Protein AF-A0A3M1MVH3-F1 (afdb_monomer_lite)

Secondary structure (DSSP, 8-state):
---PPEEEEEE--GGGHHHHHHH-GGGGGS-EEE-SSSEEEEEEEE--HHHHHT----EEESSSEEEEEE--TTT---PPTT-B-TTS-B-B--SSPPPPEEEEHHHHHHHHHHHS--S-THHHHHHHHH--THHHHHHHHHHHHHHHHHHHHHHHHHHHTPPTTTHHHHHHHHHHHHHHHHHTTSS-HHHHHHHHHHHHHHHT--HHHHHHHHHHHHHH--HHHHHHHHHHHHHHHHHHTTSS---

Foldseek 3Di:
DPPFFKKKKFFQAPVCLLVVCLLCVCQVQFWWKQDPRGIITIATEADDPVLQQPDDWDFDPPVDGGITMARHPDDDDDDDAQDADPVGDGTHIPPDGHHHHYDYSVSSVLVVCVRVPPPDDPSVVVSNVSSDPSSVVVNLLVVLLVVLVVLLVVLLVCLLPDAPPCNLVSLLVSLLQNLLCVQLVSDPPVVSLVSSQVSSVSNPDDPVSNVVSNVVSNVPHHVVNSVVVSVVVVVVVVVVVPPPDDD

Structure (mmCIF, N/CA/C/O backbone):
data_AF-A0A3M1MVH3-F1
#
_entry.id   AF-A0A3M1MVH3-F1
#
loop_
_atom_site.group_PDB
_atom_site.id
_atom_site.type_symbol
_atom_site.label_atom_id
_atom_site.label_alt_id
_atom_site.label_comp_id
_atom_site.label_asym_id
_atom_site.label_entity_id
_atom_site.label_seq_id
_atom_site.pdbx_PDB_ins_code
_atom_site.Cartn_x
_atom_site.Cartn_y
_atom_site.Cartn_z
_atom_site.occupancy
_atom_site.B_iso_or_equiv
_atom_site.auth_seq_id
_atom_site.auth_comp_id
_atom_site.auth_asym_id
_atom_site.auth_atom_id
_atom_site.pdbx_PDB_model_num
ATOM 1 N N . MET A 1 1 ? 21.704 -25.006 -16.003 1.00 38.91 1 MET A N 1
ATOM 2 C CA . MET A 1 1 ? 20.972 -23.816 -16.486 1.00 38.91 1 MET A CA 1
ATOM 3 C C . MET A 1 1 ? 21.745 -22.592 -16.030 1.00 38.91 1 MET A C 1
ATOM 5 O O . MET A 1 1 ? 22.120 -22.585 -14.861 1.00 38.91 1 MET A O 1
ATOM 9 N N . PRO A 1 2 ? 22.055 -21.622 -16.905 1.00 47.41 2 PRO A N 1
ATOM 10 C CA . PRO A 1 2 ? 22.675 -20.377 -16.461 1.00 47.41 2 PRO A CA 1
ATOM 11 C C . PRO A 1 2 ? 21.739 -19.677 -15.464 1.00 47.41 2 PRO A C 1
ATOM 13 O O . PRO A 1 2 ? 20.524 -19.648 -15.667 1.00 47.41 2 PRO A O 1
ATOM 16 N N . LEU A 1 3 ? 22.294 -19.181 -14.355 1.00 54.72 3 LEU A N 1
ATOM 17 C CA . LEU A 1 3 ? 21.558 -18.385 -13.373 1.00 54.72 3 LEU A CA 1
ATOM 18 C C . LEU A 1 3 ? 21.071 -17.111 -14.067 1.00 54.72 3 LEU A C 1
ATOM 20 O O . LEU A 1 3 ? 21.880 -16.255 -14.412 1.00 54.72 3 LEU A O 1
ATOM 24 N N . MET A 1 4 ? 19.762 -16.997 -14.295 1.00 61.66 4 MET A N 1
ATOM 25 C CA . MET A 1 4 ? 19.181 -15.755 -14.798 1.00 61.66 4 MET A CA 1
ATOM 26 C C . MET A 1 4 ? 19.245 -14.693 -13.691 1.00 61.66 4 MET A C 1
ATOM 28 O O . MET A 1 4 ? 18.747 -14.947 -12.588 1.00 61.66 4 MET A O 1
ATOM 32 N N . PRO A 1 5 ? 19.867 -13.531 -13.944 1.00 78.75 5 PRO A N 1
ATOM 33 C CA . PRO A 1 5 ? 20.057 -12.525 -12.916 1.00 78.75 5 PRO A CA 1
ATOM 34 C C . PRO A 1 5 ? 18.750 -11.822 -12.530 1.00 78.75 5 PRO A C 1
ATOM 36 O O . PRO A 1 5 ? 17.888 -11.542 -13.367 1.00 78.75 5 PRO A O 1
ATOM 39 N N . TYR A 1 6 ? 18.625 -11.510 -11.240 1.00 82.56 6 TYR A N 1
ATOM 40 C CA . TYR A 1 6 ? 17.526 -10.717 -10.696 1.00 82.56 6 TYR A CA 1
ATOM 41 C C . TYR A 1 6 ? 17.944 -9.257 -10.561 1.00 82.56 6 TYR A C 1
ATOM 43 O O . TYR A 1 6 ? 19.001 -8.956 -10.011 1.00 82.56 6 TYR A O 1
ATOM 51 N N . LEU A 1 7 ? 17.076 -8.359 -11.009 1.00 86.81 7 LEU A N 1
ATOM 52 C CA . LEU A 1 7 ? 17.195 -6.920 -10.820 1.00 86.81 7 LEU A CA 1
ATOM 53 C C . LEU A 1 7 ? 16.128 -6.481 -9.819 1.00 86.81 7 LEU A C 1
ATOM 55 O O . LEU A 1 7 ? 14.965 -6.849 -9.959 1.00 86.81 7 LEU A O 1
ATOM 59 N N . VAL A 1 8 ? 16.499 -5.678 -8.829 1.00 87.00 8 VAL A N 1
ATOM 60 C CA . VAL A 1 8 ? 15.544 -5.056 -7.913 1.00 87.00 8 VAL A CA 1
ATOM 61 C C . VAL A 1 8 ? 15.541 -3.550 -8.114 1.00 87.00 8 VAL A C 1
ATOM 63 O O . VAL A 1 8 ? 16.582 -2.902 -8.034 1.00 87.00 8 VAL A O 1
ATOM 66 N N . VAL A 1 9 ? 14.357 -2.995 -8.357 1.00 86.44 9 VAL A N 1
ATOM 67 C CA . VAL A 1 9 ? 14.116 -1.552 -8.336 1.00 86.44 9 VAL A CA 1
ATOM 68 C C . VAL A 1 9 ? 13.601 -1.198 -6.946 1.00 86.44 9 VAL A C 1
ATOM 70 O O . VAL A 1 9 ? 12.484 -1.549 -6.570 1.00 86.44 9 VAL A O 1
ATOM 73 N N . ASP A 1 10 ? 14.454 -0.556 -6.164 1.00 84.31 10 ASP A N 1
ATOM 74 C CA . ASP A 1 10 ? 14.227 -0.155 -4.780 1.00 84.31 10 ASP A CA 1
ATOM 75 C C . ASP A 1 10 ? 13.704 1.283 -4.749 1.00 84.31 10 ASP A C 1
ATOM 77 O O . ASP A 1 10 ? 14.453 2.232 -4.972 1.00 84.31 10 ASP A O 1
ATOM 81 N N . VAL A 1 11 ? 12.397 1.454 -4.566 1.00 80.00 11 VAL A N 1
ATOM 82 C CA . VAL A 1 11 ? 11.739 2.760 -4.609 1.00 80.00 11 VAL A CA 1
ATOM 83 C C . VAL A 1 11 ? 11.524 3.273 -3.194 1.00 80.00 11 VAL A C 1
ATOM 85 O O . VAL A 1 11 ? 10.565 2.885 -2.530 1.00 80.00 11 VAL A O 1
ATOM 88 N N . ASP A 1 12 ? 12.384 4.193 -2.763 1.00 71.00 12 ASP A N 1
ATOM 89 C CA . ASP A 1 12 ? 12.333 4.823 -1.438 1.00 71.00 12 ASP A CA 1
ATOM 90 C C . ASP A 1 12 ? 11.271 5.927 -1.323 1.00 71.00 12 ASP A C 1
ATOM 92 O O . ASP A 1 12 ? 10.867 6.295 -0.219 1.00 71.00 12 ASP A O 1
ATOM 96 N N . ASN A 1 13 ? 10.823 6.488 -2.453 1.00 64.25 13 ASN A N 1
ATOM 97 C CA . ASN A 1 13 ? 9.894 7.614 -2.480 1.00 64.25 13 ASN A CA 1
ATOM 98 C C . ASN A 1 13 ? 8.815 7.438 -3.553 1.00 64.25 13 ASN A C 1
ATOM 100 O O . ASN A 1 13 ? 9.100 7.362 -4.745 1.00 64.25 13 ASN A O 1
ATOM 104 N N . TRP A 1 14 ? 7.543 7.486 -3.152 1.00 60.47 14 TRP A N 1
ATOM 105 C CA . TRP A 1 14 ? 6.406 7.342 -4.069 1.00 60.47 14 TRP A CA 1
ATOM 106 C C . TRP A 1 14 ? 6.363 8.396 -5.185 1.00 60.47 14 TRP A C 1
ATOM 108 O O . TRP A 1 14 ? 5.781 8.148 -6.240 1.00 60.47 14 TRP A O 1
ATOM 118 N N . ARG A 1 15 ? 6.990 9.565 -4.992 1.00 57.28 15 ARG A N 1
ATOM 119 C CA . ARG A 1 15 ? 7.107 10.603 -6.032 1.00 57.28 15 ARG A CA 1
ATOM 120 C C . ARG A 1 15 ? 7.964 10.161 -7.217 1.00 57.28 15 ARG A C 1
ATOM 122 O O . ARG A 1 15 ? 7.825 10.723 -8.297 1.00 57.28 15 ARG A O 1
ATOM 129 N N . ALA A 1 16 ? 8.816 9.159 -7.023 1.00 63.03 16 ALA A N 1
ATOM 130 C CA . ALA A 1 16 ? 9.655 8.579 -8.059 1.00 63.03 16 ALA A CA 1
ATOM 131 C C . ALA A 1 16 ? 8.905 7.606 -8.975 1.00 63.03 16 ALA A C 1
ATOM 133 O O . ALA A 1 16 ? 9.368 7.305 -10.072 1.00 63.03 16 ALA A O 1
ATOM 134 N N . LEU A 1 17 ? 7.750 7.103 -8.533 1.00 63.75 17 LEU A N 1
ATOM 135 C CA . LEU A 1 17 ? 7.050 6.011 -9.205 1.00 63.75 17 LEU A CA 1
ATOM 136 C C . LEU A 1 17 ? 6.600 6.341 -10.629 1.00 63.75 17 LEU A C 1
ATOM 138 O O . LEU A 1 17 ? 6.800 5.480 -11.482 1.00 63.75 17 LEU A O 1
ATOM 142 N N . PRO A 1 18 ? 6.073 7.544 -10.944 1.00 63.75 18 PRO A N 1
ATOM 143 C CA . PRO A 1 18 ? 5.774 7.896 -12.328 1.00 63.75 18 PRO A CA 1
ATOM 144 C C . PRO A 1 18 ? 6.996 7.716 -13.232 1.00 63.75 18 PRO A C 1
ATOM 146 O O . PRO A 1 18 ? 6.888 7.068 -14.265 1.00 63.75 18 PRO A O 1
ATOM 149 N N . ARG A 1 19 ? 8.171 8.176 -12.780 1.00 65.31 19 ARG A N 1
ATOM 150 C CA . ARG A 1 19 ? 9.435 8.043 -13.509 1.00 65.31 19 ARG A CA 1
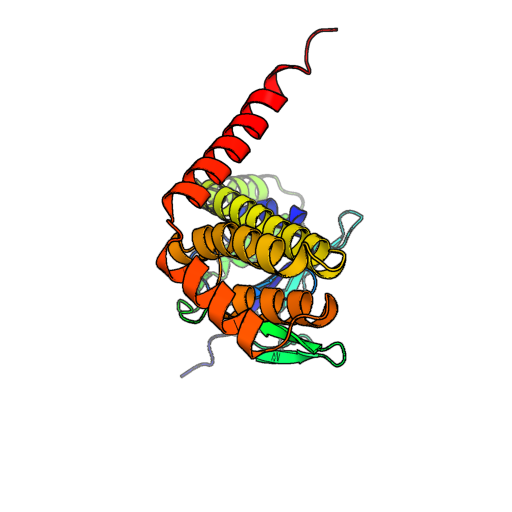ATOM 151 C C . ARG A 1 19 ? 9.874 6.590 -13.653 1.00 65.31 19 ARG A C 1
ATOM 153 O O . ARG A 1 19 ? 10.252 6.180 -14.739 1.00 65.31 19 ARG A O 1
ATOM 160 N N . VAL A 1 20 ? 9.796 5.795 -12.588 1.00 70.19 20 VAL A N 1
ATOM 161 C CA . VAL A 1 20 ? 10.114 4.358 -12.649 1.00 70.19 20 VAL A CA 1
ATOM 162 C C . VAL A 1 20 ? 9.216 3.644 -13.663 1.00 70.19 20 VAL A C 1
ATOM 164 O O . VAL A 1 20 ? 9.698 2.832 -14.445 1.00 70.19 20 VAL A O 1
ATOM 167 N N . CYS A 1 21 ? 7.927 3.984 -13.705 1.00 70.06 21 CYS A N 1
ATOM 168 C CA . CYS A 1 21 ? 6.965 3.365 -14.616 1.00 70.06 21 CYS A CA 1
ATOM 169 C C . CYS A 1 21 ? 7.175 3.749 -16.085 1.00 70.06 21 CYS A C 1
ATOM 171 O O . CYS A 1 21 ? 6.766 2.986 -16.957 1.00 70.06 21 CYS A O 1
ATOM 173 N N . GLU A 1 22 ? 7.803 4.896 -16.368 1.00 68.44 22 GLU A N 1
ATOM 174 C CA . GLU A 1 22 ? 8.209 5.259 -17.734 1.00 68.44 22 GLU A CA 1
ATOM 175 C C . GLU A 1 22 ? 9.207 4.236 -18.299 1.00 68.44 22 GLU A C 1
ATOM 177 O O . GLU A 1 22 ? 9.094 3.841 -19.457 1.00 68.44 22 GLU A O 1
ATOM 182 N N . PHE A 1 23 ? 10.147 3.773 -17.469 1.00 70.88 23 PHE A N 1
ATOM 183 C CA . PHE A 1 23 ? 11.233 2.880 -17.885 1.00 70.88 23 PHE A CA 1
ATOM 184 C C . PHE A 1 23 ? 10.965 1.402 -17.641 1.00 70.88 23 PHE A C 1
ATOM 186 O O . PHE A 1 23 ? 11.522 0.564 -18.345 1.00 70.88 23 PHE A O 1
ATOM 193 N N . PHE A 1 24 ? 10.131 1.075 -16.658 1.00 77.62 24 PHE A N 1
ATOM 194 C CA . PHE A 1 24 ? 9.775 -0.290 -16.279 1.00 77.62 24 PHE A CA 1
ATOM 195 C C . PHE A 1 24 ? 8.254 -0.468 -16.348 1.00 77.62 24 PHE A C 1
ATOM 197 O O . PHE A 1 24 ? 7.598 -0.618 -15.315 1.00 77.62 24 PHE A O 1
ATOM 204 N N . PRO A 1 25 ? 7.649 -0.441 -17.550 1.00 73.00 25 PRO A N 1
ATOM 205 C CA . PRO A 1 25 ? 6.197 -0.535 -17.701 1.00 73.00 25 PRO A CA 1
ATOM 206 C C . PRO A 1 25 ? 5.627 -1.868 -17.193 1.00 73.00 25 PRO A C 1
ATOM 208 O O . PRO A 1 25 ? 4.457 -1.927 -16.821 1.00 73.00 25 PRO A O 1
ATOM 211 N N . GLN A 1 26 ? 6.455 -2.918 -17.115 1.00 78.88 26 GLN A N 1
ATOM 212 C CA . GLN A 1 26 ? 6.087 -4.241 -16.596 1.00 78.88 26 GLN A CA 1
ATOM 213 C C . GLN A 1 26 ? 5.938 -4.277 -15.066 1.00 78.88 26 GLN A C 1
ATOM 215 O O . GLN A 1 26 ? 5.677 -5.328 -14.486 1.00 78.88 26 GLN A O 1
ATOM 220 N N . PHE A 1 27 ? 6.097 -3.139 -14.393 1.00 75.88 27 PHE A N 1
ATOM 221 C CA . PHE A 1 27 ? 5.953 -2.998 -12.950 1.00 75.88 27 PHE A CA 1
ATOM 222 C C . PHE A 1 27 ? 4.681 -3.664 -12.401 1.00 75.88 27 PHE A C 1
ATOM 224 O O . PHE A 1 27 ? 4.729 -4.321 -11.364 1.00 75.88 27 PHE A O 1
ATOM 231 N N . SER A 1 28 ? 3.530 -3.496 -13.069 1.00 68.75 28 SER A N 1
ATOM 232 C CA . SER A 1 28 ? 2.247 -4.029 -12.576 1.00 68.75 28 SER A CA 1
ATOM 233 C C . SER A 1 28 ? 2.145 -5.552 -12.661 1.00 68.75 28 SER A C 1
ATOM 235 O O . SER A 1 28 ? 1.190 -6.132 -12.156 1.00 68.75 28 SER A O 1
ATOM 237 N N . GLU A 1 29 ? 3.105 -6.184 -13.327 1.00 77.25 29 GLU A N 1
ATOM 238 C CA . GLU A 1 29 ? 3.136 -7.613 -13.631 1.00 77.25 29 GLU A CA 1
ATOM 239 C C . GLU A 1 29 ? 4.280 -8.317 -12.894 1.00 77.25 29 GLU A C 1
ATOM 241 O O . GLU A 1 29 ? 4.523 -9.499 -13.114 1.00 77.25 29 GLU A O 1
ATOM 246 N N . THR A 1 30 ? 4.980 -7.599 -12.011 1.00 82.44 30 THR A N 1
ATOM 247 C CA . THR A 1 30 ? 6.171 -8.085 -11.321 1.00 82.44 30 THR A CA 1
ATOM 248 C C . THR A 1 30 ? 5.942 -8.172 -9.809 1.00 82.44 30 THR A C 1
ATOM 250 O O . THR A 1 30 ? 5.170 -7.389 -9.247 1.00 82.44 30 THR A O 1
ATOM 253 N N . PRO A 1 31 ? 6.597 -9.112 -9.108 1.00 83.62 31 PRO A N 1
ATOM 254 C CA . PRO A 1 31 ? 6.489 -9.216 -7.676 1.00 83.62 31 PRO A CA 1
ATOM 255 C C . PRO A 1 31 ? 7.072 -7.993 -6.988 1.00 83.62 31 PRO A C 1
ATOM 257 O O . PRO A 1 31 ? 8.111 -7.461 -7.388 1.00 83.62 31 PRO A O 1
ATOM 260 N N . TYR A 1 32 ? 6.425 -7.596 -5.898 1.00 84.25 32 TYR A N 1
ATOM 261 C CA . TYR A 1 32 ? 6.862 -6.466 -5.104 1.00 84.25 32 TYR A CA 1
ATOM 262 C C . TYR A 1 32 ? 6.766 -6.725 -3.608 1.00 84.25 32 TYR A C 1
ATOM 264 O O . TYR A 1 32 ? 6.023 -7.589 -3.141 1.00 84.25 32 TYR A O 1
ATOM 272 N N . VAL A 1 33 ? 7.536 -5.953 -2.850 1.00 79.38 33 VAL A N 1
ATOM 273 C CA . VAL A 1 33 ? 7.586 -6.017 -1.390 1.00 79.38 33 VAL A CA 1
ATOM 274 C C . VAL A 1 33 ? 7.430 -4.618 -0.828 1.00 79.38 33 VAL A C 1
ATOM 276 O O . VAL A 1 33 ? 8.155 -3.710 -1.227 1.00 79.38 33 VAL A O 1
ATOM 279 N N . HIS A 1 34 ? 6.515 -4.454 0.123 1.00 73.75 34 HIS A N 1
ATOM 280 C CA . HIS A 1 34 ? 6.415 -3.228 0.904 1.00 73.75 34 HIS A CA 1
ATOM 281 C C . HIS A 1 34 ? 7.596 -3.117 1.868 1.00 73.75 34 HIS A C 1
ATOM 283 O O . HIS A 1 34 ? 7.913 -4.059 2.600 1.00 73.75 34 HIS A O 1
ATOM 289 N N . THR A 1 35 ? 8.230 -1.949 1.876 1.00 75.06 35 THR A N 1
ATOM 290 C CA . THR A 1 35 ? 9.308 -1.581 2.795 1.00 75.06 35 THR A CA 1
ATOM 291 C C . THR A 1 35 ? 8.809 -0.508 3.757 1.00 75.06 35 THR A C 1
ATOM 293 O O . THR A 1 35 ? 7.714 0.027 3.603 1.00 75.06 35 THR A O 1
ATOM 296 N N . SER A 1 36 ? 9.620 -0.145 4.750 1.00 64.75 36 SER A N 1
ATOM 297 C CA . SER A 1 36 ? 9.252 0.903 5.710 1.00 64.75 36 SER A CA 1
ATOM 298 C C . SER A 1 36 ? 9.092 2.295 5.085 1.00 64.75 36 SER A C 1
ATOM 300 O O . SER A 1 36 ? 8.544 3.182 5.730 1.00 64.75 36 SER A O 1
ATOM 302 N N . LYS A 1 37 ? 9.645 2.526 3.885 1.00 65.81 37 LYS A N 1
ATOM 303 C CA . LYS A 1 37 ? 9.660 3.844 3.219 1.00 65.81 37 LYS A CA 1
ATOM 304 C C . LYS A 1 37 ? 9.055 3.827 1.812 1.00 65.81 37 LYS A C 1
ATOM 306 O O . LYS A 1 37 ? 8.637 4.871 1.324 1.00 65.81 37 LYS A O 1
ATOM 311 N N . GLY A 1 38 ? 8.938 2.653 1.197 1.00 76.31 38 GLY A N 1
ATOM 312 C CA . GLY A 1 38 ? 8.399 2.499 -0.144 1.00 76.31 38 GLY A CA 1
ATOM 313 C C . GLY A 1 38 ? 8.280 1.034 -0.545 1.00 76.31 38 GLY A C 1
ATOM 314 O O . GLY A 1 38 ? 7.628 0.259 0.157 1.00 76.31 38 GLY A O 1
ATOM 315 N N . MET A 1 39 ? 8.827 0.654 -1.699 1.00 82.19 39 MET A N 1
ATOM 316 C CA . MET A 1 39 ? 8.578 -0.664 -2.292 1.00 82.19 39 MET A CA 1
ATOM 317 C C . MET A 1 39 ? 9.787 -1.188 -3.078 1.00 82.19 39 MET A C 1
ATOM 319 O O . MET A 1 39 ? 10.423 -0.438 -3.811 1.00 82.19 39 MET A O 1
ATOM 323 N N . HIS A 1 40 ? 10.065 -2.488 -2.975 1.00 85.94 40 HIS A N 1
ATOM 324 C CA . HIS A 1 40 ? 11.012 -3.190 -3.847 1.00 85.94 40 HIS A CA 1
ATOM 325 C C . HIS A 1 40 ? 10.254 -3.903 -4.968 1.00 85.94 40 HIS A C 1
ATOM 327 O O . HIS A 1 40 ? 9.334 -4.660 -4.666 1.00 85.94 40 HIS A O 1
ATOM 333 N N . PHE A 1 41 ? 10.677 -3.738 -6.220 1.00 86.62 41 PHE A N 1
ATOM 334 C CA . PHE A 1 41 ? 10.147 -4.461 -7.384 1.00 86.62 41 PHE A CA 1
ATOM 335 C C . PHE A 1 41 ? 11.197 -5.398 -7.936 1.00 86.62 41 PHE A C 1
ATOM 337 O O . PHE A 1 41 ? 12.312 -4.971 -8.218 1.00 86.62 41 PHE A O 1
ATOM 344 N N . TYR A 1 42 ? 10.842 -6.664 -8.096 1.00 87.25 42 TYR A N 1
ATOM 345 C CA . TYR A 1 42 ? 11.771 -7.706 -8.508 1.00 87.25 42 TYR A CA 1
ATOM 346 C C . TYR A 1 42 ? 11.525 -8.042 -9.966 1.00 87.25 42 TYR A C 1
ATOM 348 O O . TYR A 1 42 ? 10.427 -8.451 -10.318 1.00 87.25 42 TYR A O 1
ATOM 356 N N . PHE A 1 43 ? 12.547 -7.922 -10.796 1.00 89.00 43 PHE A N 1
ATOM 357 C CA . PHE A 1 43 ? 12.517 -8.240 -12.214 1.00 89.00 43 PHE A CA 1
ATOM 358 C C . PHE A 1 43 ? 13.540 -9.322 -12.529 1.00 89.00 43 PHE A C 1
ATOM 360 O O . PHE A 1 43 ? 14.535 -9.505 -11.822 1.00 89.00 43 PHE A O 1
ATOM 367 N N . ARG A 1 44 ? 13.307 -10.024 -13.631 1.00 89.56 44 ARG A N 1
ATOM 368 C CA . ARG A 1 44 ? 14.317 -10.854 -14.274 1.00 89.56 44 ARG A CA 1
ATOM 369 C C . ARG A 1 44 ? 15.002 -10.026 -15.344 1.00 89.56 44 ARG A C 1
ATOM 371 O O . ARG A 1 44 ? 14.314 -9.437 -16.171 1.00 89.56 44 ARG A O 1
ATOM 378 N N . LEU A 1 45 ? 16.326 -10.002 -15.348 1.00 87.44 45 LEU A N 1
ATOM 379 C CA . LEU A 1 45 ? 17.071 -9.377 -16.428 1.00 87.44 45 LEU A CA 1
ATOM 380 C C . LEU A 1 45 ? 17.393 -10.427 -17.495 1.00 87.44 45 LEU A C 1
ATOM 382 O O . LEU A 1 45 ? 18.095 -11.401 -17.223 1.00 87.44 45 LEU A O 1
ATOM 386 N N . ASP A 1 46 ? 16.880 -10.213 -18.702 1.00 89.00 46 ASP A N 1
ATOM 387 C CA . ASP A 1 46 ? 17.247 -10.976 -19.892 1.00 89.00 46 ASP A CA 1
ATOM 388 C C . ASP A 1 46 ? 18.434 -10.296 -20.580 1.00 89.00 46 ASP A C 1
ATOM 390 O O . ASP A 1 46 ? 18.283 -9.386 -21.402 1.00 89.00 46 ASP A O 1
ATOM 394 N N . ALA A 1 47 ? 19.630 -10.679 -20.134 1.00 83.06 47 ALA A N 1
ATOM 395 C CA . ALA A 1 47 ? 20.901 -10.180 -20.631 1.00 83.06 47 ALA A CA 1
ATOM 396 C C . ALA A 1 47 ? 21.997 -11.239 -20.467 1.00 83.06 47 ALA A C 1
ATOM 398 O O . ALA A 1 47 ? 21.897 -12.133 -19.621 1.00 83.06 47 ALA A O 1
ATOM 399 N N . ASP A 1 48 ? 23.069 -11.116 -21.251 1.00 84.00 48 ASP A N 1
ATOM 400 C CA . ASP A 1 48 ? 24.244 -11.962 -21.074 1.00 84.00 48 ASP A CA 1
ATOM 401 C C . ASP A 1 48 ? 24.996 -11.644 -19.766 1.00 84.00 48 ASP A C 1
ATOM 403 O O . ASP A 1 48 ? 24.832 -10.593 -19.134 1.00 84.00 48 ASP A O 1
ATOM 407 N N . GLU A 1 49 ? 25.847 -12.579 -19.346 1.00 78.81 49 GLU A N 1
ATOM 408 C CA . GLU A 1 49 ? 26.614 -12.461 -18.106 1.00 78.81 49 GLU A CA 1
ATOM 409 C C . GLU A 1 49 ? 27.557 -11.242 -18.103 1.00 78.81 49 GLU A C 1
ATOM 411 O O . GLU A 1 49 ? 27.780 -10.626 -17.057 1.00 78.81 49 GLU A O 1
ATOM 416 N N . GLY A 1 50 ? 28.098 -10.865 -19.263 1.00 80.38 50 GLY A N 1
ATOM 417 C CA . GLY A 1 50 ? 28.982 -9.712 -19.413 1.00 80.38 50 GLY A CA 1
ATOM 418 C C . GLY A 1 50 ? 28.247 -8.379 -19.265 1.00 80.38 50 GLY A C 1
ATOM 419 O O . GLY A 1 50 ? 28.808 -7.425 -18.723 1.00 80.38 50 GLY A O 1
ATOM 420 N N . PHE A 1 51 ? 26.996 -8.296 -19.709 1.00 81.38 51 PHE A N 1
ATOM 421 C CA . PHE A 1 51 ? 26.118 -7.155 -19.477 1.00 81.38 51 PHE A CA 1
ATOM 422 C C . PHE A 1 51 ? 25.752 -7.045 -17.997 1.00 81.38 51 PHE A C 1
ATOM 424 O O . PHE A 1 51 ? 25.999 -6.011 -17.377 1.00 81.38 51 PHE A O 1
ATOM 431 N N . TRP A 1 52 ? 25.262 -8.138 -17.407 1.00 75.06 52 TRP A N 1
ATOM 432 C CA . TRP A 1 52 ? 24.910 -8.208 -15.988 1.00 75.06 52 TRP A CA 1
ATOM 433 C C . TRP A 1 52 ? 26.057 -7.764 -15.069 1.00 75.06 52 TRP A C 1
ATOM 435 O O . TRP A 1 52 ? 25.865 -6.936 -14.181 1.00 75.06 52 TRP A O 1
ATOM 445 N N . ARG A 1 53 ? 27.279 -8.258 -15.308 1.00 72.62 53 ARG A N 1
ATOM 446 C CA . ARG A 1 53 ? 28.467 -7.916 -14.504 1.00 72.62 53 ARG A CA 1
ATOM 447 C C . ARG A 1 53 ? 28.863 -6.439 -14.580 1.00 72.62 53 ARG A C 1
ATOM 449 O O . ARG A 1 53 ? 29.583 -5.972 -13.702 1.00 72.62 53 ARG A O 1
ATOM 456 N N . ARG A 1 54 ? 28.434 -5.721 -15.619 1.00 74.81 54 ARG A N 1
ATOM 457 C CA . ARG A 1 54 ? 28.746 -4.300 -15.836 1.00 74.81 54 ARG A CA 1
ATOM 458 C C . ARG A 1 54 ? 27.625 -3.366 -15.397 1.00 74.81 54 ARG A C 1
ATOM 460 O O . ARG A 1 54 ? 27.798 -2.153 -15.507 1.00 74.81 54 ARG A O 1
ATOM 467 N N . LEU A 1 55 ? 26.496 -3.893 -14.917 1.00 73.69 55 LEU A N 1
ATOM 468 C CA . LEU A 1 55 ? 25.404 -3.043 -14.469 1.00 73.69 55 LEU A CA 1
ATOM 469 C C . LEU A 1 55 ? 25.839 -2.187 -13.276 1.00 73.69 55 LEU A C 1
ATOM 471 O O . LEU A 1 55 ? 26.288 -2.730 -12.264 1.00 73.69 55 LEU A O 1
ATOM 475 N N . PRO A 1 56 ? 25.714 -0.852 -13.371 1.00 67.75 56 PRO A N 1
ATOM 476 C CA . PRO A 1 56 ? 26.023 0.012 -12.252 1.00 67.75 56 PRO A CA 1
ATOM 477 C C . PRO A 1 56 ? 24.904 -0.057 -11.213 1.00 67.75 56 PRO A C 1
ATOM 479 O O . PRO A 1 56 ? 23.726 -0.214 -11.542 1.00 67.75 56 PRO A O 1
ATOM 482 N N . ASN A 1 57 ? 25.261 0.174 -9.953 1.00 67.69 57 ASN A N 1
ATOM 483 C CA . ASN A 1 57 ? 24.265 0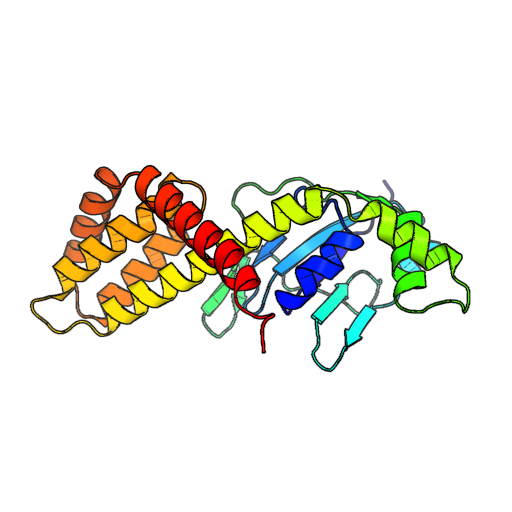.599 -8.980 1.00 67.69 57 ASN A CA 1
ATOM 484 C C . ASN A 1 57 ? 23.866 2.029 -9.303 1.00 67.69 57 ASN A C 1
ATOM 486 O O . ASN A 1 57 ? 24.677 2.951 -9.203 1.00 67.69 57 ASN A O 1
ATOM 490 N N . VAL A 1 58 ? 22.614 2.202 -9.697 1.00 70.44 58 VAL A N 1
ATOM 491 C CA . VAL A 1 58 ? 22.052 3.516 -9.987 1.00 70.44 58 VAL A CA 1
ATOM 492 C C . VAL A 1 58 ? 21.355 4.012 -8.735 1.00 70.44 58 VAL A C 1
ATOM 494 O O . VAL A 1 58 ? 20.483 3.324 -8.217 1.00 70.44 58 VAL A O 1
ATOM 497 N N . ILE A 1 59 ? 21.737 5.196 -8.258 1.00 65.69 59 ILE A N 1
ATOM 498 C CA . ILE A 1 59 ? 21.051 5.901 -7.171 1.00 65.69 59 ILE A CA 1
ATOM 499 C C . ILE A 1 59 ? 20.566 7.227 -7.748 1.00 65.69 59 ILE A C 1
ATOM 501 O O . ILE A 1 59 ? 21.369 8.108 -8.061 1.00 65.69 59 ILE A O 1
ATOM 505 N N . MET A 1 60 ? 19.255 7.388 -7.920 1.00 60.91 60 MET A N 1
ATOM 506 C CA . MET A 1 60 ? 18.708 8.647 -8.428 1.00 60.91 60 MET A CA 1
ATOM 507 C C . MET A 1 60 ? 18.627 9.687 -7.306 1.00 60.91 60 MET A C 1
ATOM 509 O O . MET A 1 60 ? 17.852 9.517 -6.363 1.00 60.91 60 MET A O 1
ATOM 513 N N . LYS A 1 61 ? 19.417 10.766 -7.421 1.00 55.94 61 LYS A N 1
ATOM 514 C CA . LYS A 1 61 ? 19.462 11.899 -6.481 1.00 55.94 61 LYS A CA 1
ATOM 515 C C . LYS A 1 61 ? 19.087 13.211 -7.175 1.00 55.94 61 LYS A C 1
ATOM 517 O O . LYS A 1 61 ? 19.959 14.014 -7.479 1.00 55.94 61 LYS A O 1
ATOM 522 N N . ASP A 1 62 ? 17.794 13.467 -7.346 1.00 48.25 62 ASP A N 1
ATOM 523 C CA . ASP A 1 62 ? 17.301 14.799 -7.738 1.00 48.25 62 ASP A CA 1
ATOM 524 C C . ASP A 1 62 ? 16.941 15.601 -6.478 1.00 48.25 62 ASP A C 1
ATOM 526 O O . ASP A 1 62 ? 15.773 15.826 -6.164 1.00 48.25 62 ASP A O 1
ATOM 530 N N . GLY A 1 63 ? 17.951 15.942 -5.666 1.00 44.38 63 GLY A N 1
ATOM 531 C CA . GLY A 1 63 ? 17.778 16.660 -4.389 1.00 44.38 63 GLY A CA 1
ATOM 532 C C . GLY A 1 63 ? 17.095 15.857 -3.265 1.00 44.38 63 GLY A C 1
ATOM 533 O O . GLY A 1 63 ? 17.187 16.230 -2.099 1.00 44.38 63 GLY A O 1
ATOM 534 N N . HIS A 1 64 ? 16.484 14.718 -3.590 1.00 44.12 64 HIS A N 1
ATOM 535 C CA . HIS A 1 64 ? 15.979 13.695 -2.679 1.00 44.12 64 HIS A CA 1
ATOM 536 C C . HIS A 1 64 ? 16.247 12.328 -3.331 1.00 44.12 64 HIS A C 1
ATOM 538 O O . HIS A 1 64 ? 16.071 12.191 -4.538 1.00 44.12 64 HIS A O 1
ATOM 544 N N . GLU A 1 65 ? 16.709 11.324 -2.583 1.00 50.62 65 GLU A N 1
ATOM 545 C CA . GLU A 1 65 ? 16.865 9.960 -3.116 1.00 50.62 65 GLU A CA 1
ATOM 546 C C . GLU A 1 65 ? 15.481 9.416 -3.521 1.00 50.62 65 GLU A C 1
ATOM 548 O O . GLU A 1 65 ? 14.566 9.354 -2.697 1.00 50.62 65 GLU A O 1
ATOM 553 N N . LEU A 1 66 ? 15.294 9.130 -4.815 1.00 60.34 66 LEU A N 1
ATOM 554 C CA . LEU A 1 66 ? 13.985 8.807 -5.401 1.00 60.34 66 LEU A CA 1
ATOM 555 C C . LEU A 1 66 ? 13.780 7.289 -5.572 1.00 60.34 66 LEU A C 1
ATOM 557 O O . LEU A 1 66 ? 12.742 6.768 -5.162 1.00 60.34 66 LEU A O 1
ATOM 561 N N . PHE A 1 67 ? 14.762 6.586 -6.144 1.00 67.38 67 PHE A N 1
ATOM 562 C CA . PHE A 1 67 ? 14.846 5.119 -6.197 1.00 67.38 67 PHE A CA 1
ATOM 563 C C . PHE A 1 67 ? 16.272 4.657 -6.547 1.00 67.38 67 PHE A C 1
ATOM 565 O O . PHE A 1 67 ? 17.086 5.447 -7.041 1.00 67.38 67 PHE A O 1
ATOM 572 N N . SER A 1 68 ? 16.554 3.373 -6.321 1.00 71.25 68 SER A N 1
ATOM 573 C CA . SER A 1 68 ? 17.825 2.715 -6.613 1.00 71.25 68 SER A CA 1
ATOM 574 C C . SER A 1 68 ? 17.644 1.449 -7.454 1.00 71.25 68 SER A C 1
ATOM 576 O O . SER A 1 68 ? 16.677 0.711 -7.284 1.00 71.25 68 SER A O 1
ATOM 578 N N . LEU A 1 69 ? 18.603 1.152 -8.329 1.00 77.00 69 LEU A N 1
ATOM 579 C CA . LEU A 1 69 ? 18.724 -0.164 -8.961 1.00 77.00 69 LEU A CA 1
ATOM 580 C C . LEU A 1 69 ? 19.708 -1.030 -8.184 1.00 77.00 69 LEU A C 1
ATOM 582 O O . LEU A 1 69 ? 20.821 -0.600 -7.879 1.00 77.00 69 LEU A O 1
ATOM 586 N N . ARG A 1 70 ? 19.290 -2.257 -7.877 1.00 75.62 70 ARG A N 1
ATOM 587 C CA . ARG A 1 70 ? 20.069 -3.264 -7.155 1.00 75.62 70 ARG A CA 1
ATOM 588 C C . ARG A 1 70 ? 20.167 -4.504 -8.030 1.00 75.62 70 ARG A C 1
ATOM 590 O O . ARG A 1 70 ? 19.172 -5.182 -8.270 1.00 75.62 70 ARG A O 1
ATOM 597 N N . GLY A 1 71 ? 21.355 -4.792 -8.533 1.00 65.19 71 GLY A N 1
ATOM 598 C CA . GLY A 1 71 ? 21.522 -5.868 -9.506 1.00 65.19 71 GLY A CA 1
ATOM 599 C C . GLY A 1 71 ? 22.955 -6.031 -9.981 1.00 65.19 71 GLY A C 1
ATOM 600 O O . GLY A 1 71 ? 23.172 -6.398 -11.118 1.00 65.19 71 GLY A O 1
ATOM 601 N N . SER A 1 72 ? 23.959 -5.716 -9.167 1.00 59.88 72 SER A N 1
ATOM 602 C CA . SER A 1 72 ? 25.346 -6.020 -9.534 1.00 59.88 72 SER A CA 1
ATOM 603 C C . SER A 1 72 ? 25.912 -7.046 -8.566 1.00 59.88 72 SER A C 1
ATOM 605 O O . SER A 1 72 ? 25.776 -6.892 -7.345 1.00 59.88 72 SER A O 1
ATOM 607 N N . PHE A 1 73 ? 26.555 -8.078 -9.114 1.00 52.03 73 PHE A N 1
ATOM 608 C CA . PHE A 1 73 ? 27.311 -9.067 -8.351 1.00 52.03 73 PHE A CA 1
ATOM 609 C C . PHE A 1 73 ? 28.356 -8.308 -7.514 1.00 52.03 73 PHE A C 1
ATOM 611 O O . PHE A 1 73 ? 29.155 -7.573 -8.086 1.00 52.03 73 PHE A O 1
ATOM 618 N N . TRP A 1 74 ? 28.283 -8.458 -6.185 1.00 45.28 74 TRP A N 1
ATOM 619 C CA . TRP A 1 74 ? 29.259 -8.101 -5.136 1.00 45.28 74 TRP A CA 1
ATOM 620 C C . TRP A 1 74 ? 28.829 -7.128 -4.023 1.00 45.28 74 TRP A C 1
ATOM 622 O O . TRP A 1 74 ? 29.334 -7.306 -2.921 1.00 45.28 74 TRP A O 1
ATOM 632 N N . HIS A 1 75 ? 27.901 -6.172 -4.198 1.00 50.44 75 HIS A N 1
ATOM 633 C CA . HIS A 1 75 ? 27.679 -5.162 -3.128 1.00 50.44 75 HIS A CA 1
ATOM 634 C C . HIS A 1 75 ? 26.245 -4.652 -2.932 1.00 50.44 75 HIS A C 1
ATOM 636 O O . HIS A 1 75 ? 26.035 -3.714 -2.163 1.00 50.44 75 HIS A O 1
ATOM 642 N N . THR A 1 76 ? 25.243 -5.252 -3.577 1.00 59.50 76 THR A N 1
ATOM 643 C CA . THR A 1 76 ? 23.844 -4.881 -3.322 1.00 59.50 76 THR A CA 1
ATOM 644 C C . THR A 1 76 ? 22.998 -6.069 -2.961 1.00 59.50 76 THR A C 1
ATOM 646 O O . THR A 1 76 ? 22.861 -7.008 -3.739 1.00 59.50 76 THR A O 1
ATOM 649 N N . TYR A 1 77 ? 22.375 -5.970 -1.800 1.00 64.50 77 TYR A N 1
ATOM 650 C CA . TYR A 1 77 ? 21.291 -6.828 -1.380 1.00 64.50 77 TYR A CA 1
ATOM 651 C C . TYR A 1 77 ? 20.098 -5.945 -1.032 1.00 64.50 77 TYR A C 1
ATOM 653 O O . TYR A 1 77 ? 20.249 -4.775 -0.677 1.00 64.50 77 TYR A O 1
ATOM 661 N N . VAL A 1 78 ? 18.910 -6.521 -1.139 1.00 70.75 78 VAL A N 1
ATOM 662 C CA . VAL A 1 78 ? 17.707 -5.961 -0.535 1.00 70.75 78 VAL A CA 1
ATOM 663 C C . VAL A 1 78 ? 17.263 -6.878 0.585 1.00 70.75 78 VAL A C 1
ATOM 665 O O . VAL A 1 78 ? 17.475 -8.091 0.535 1.00 70.75 78 VAL A O 1
ATOM 668 N N . ILE A 1 79 ? 16.638 -6.299 1.604 1.00 69.25 79 ILE A N 1
ATOM 669 C CA . ILE A 1 79 ? 15.981 -7.096 2.632 1.00 69.25 79 ILE A CA 1
ATOM 670 C C . ILE A 1 79 ? 14.790 -7.808 1.980 1.00 69.25 79 ILE A C 1
ATOM 672 O O . ILE A 1 79 ? 13.928 -7.177 1.360 1.00 69.25 79 ILE A O 1
ATOM 676 N N . GLY A 1 80 ? 14.792 -9.135 2.082 1.00 65.44 80 GLY A N 1
ATOM 677 C CA . GLY A 1 80 ? 13.814 -9.992 1.428 1.00 65.44 80 GLY A CA 1
ATOM 678 C C . GLY A 1 80 ? 12.436 -9.959 2.097 1.00 65.44 80 GLY A C 1
ATOM 679 O O . GLY A 1 80 ? 12.314 -9.567 3.265 1.00 65.44 80 GLY A O 1
ATOM 680 N N . PRO A 1 81 ? 11.391 -10.411 1.383 1.00 64.56 81 PRO A N 1
ATOM 681 C CA . PRO A 1 81 ? 10.051 -10.538 1.942 1.00 64.56 81 PRO A CA 1
ATOM 682 C C . PRO A 1 81 ? 10.050 -11.405 3.209 1.00 64.56 81 PRO A C 1
ATOM 684 O O . PRO A 1 81 ? 10.798 -12.370 3.326 1.00 64.56 81 PRO A O 1
ATOM 687 N N . HIS A 1 82 ? 9.168 -11.058 4.137 1.00 66.38 82 HIS A N 1
ATOM 688 C CA . HIS A 1 82 ? 8.961 -11.627 5.472 1.00 66.38 82 HIS A CA 1
ATOM 689 C C . HIS A 1 82 ? 10.077 -11.375 6.493 1.00 66.38 82 HIS A C 1
ATOM 691 O O . HIS A 1 82 ? 9.984 -11.843 7.628 1.00 66.38 82 HIS A O 1
ATOM 697 N N . SER A 1 83 ? 11.090 -10.584 6.142 1.00 70.31 83 SER A N 1
ATOM 698 C CA . SER A 1 83 ? 12.119 -10.162 7.092 1.00 70.31 83 SER A CA 1
ATOM 699 C C . SER A 1 83 ? 11.541 -9.175 8.110 1.00 70.31 83 SER A C 1
ATOM 701 O O . SER A 1 83 ? 10.805 -8.255 7.744 1.00 70.31 83 SER A O 1
ATOM 703 N N . ARG A 1 84 ? 11.877 -9.360 9.392 1.00 69.00 84 ARG A N 1
ATOM 704 C CA . ARG A 1 84 ? 11.429 -8.514 10.507 1.00 69.00 84 ARG A CA 1
ATOM 705 C C . ARG A 1 84 ? 12.566 -7.605 10.969 1.00 69.00 84 ARG A C 1
ATOM 707 O O . ARG A 1 84 ? 13.677 -8.076 11.189 1.00 69.00 84 ARG A O 1
ATOM 714 N N . ARG A 1 85 ? 12.272 -6.318 11.136 1.00 65.38 85 ARG A N 1
ATOM 715 C CA . ARG A 1 85 ? 13.175 -5.318 11.713 1.00 65.38 85 ARG A CA 1
ATOM 716 C C . ARG A 1 85 ? 13.049 -5.263 13.235 1.00 65.38 85 ARG A C 1
ATOM 718 O O . ARG A 1 85 ? 12.053 -5.702 13.805 1.00 65.38 85 ARG A O 1
ATOM 725 N N . GLU A 1 86 ? 14.058 -4.684 13.877 1.00 57.78 86 GLU A N 1
ATOM 726 C CA . GLU A 1 86 ? 14.124 -4.488 15.332 1.00 57.78 86 GLU A CA 1
ATOM 727 C C . GLU A 1 86 ? 12.978 -3.611 15.875 1.00 57.78 86 GLU A C 1
ATOM 729 O O . GLU A 1 86 ? 12.479 -3.852 16.969 1.00 57.78 86 GLU A O 1
ATOM 734 N N . ASP A 1 87 ? 12.478 -2.671 15.064 1.00 58.06 87 ASP A N 1
ATOM 735 C CA . ASP A 1 87 ? 11.299 -1.834 15.351 1.00 58.06 87 ASP A CA 1
ATOM 736 C C . ASP A 1 87 ? 9.949 -2.563 15.166 1.00 58.06 87 ASP A C 1
ATOM 738 O O . ASP A 1 87 ? 8.884 -1.975 15.356 1.00 58.06 87 ASP A O 1
ATOM 742 N N . GLY A 1 88 ? 9.976 -3.847 14.798 1.00 58.66 88 GLY A N 1
ATOM 743 C CA . GLY A 1 88 ? 8.793 -4.672 14.570 1.00 58.66 88 GLY A CA 1
ATOM 744 C C . GLY A 1 88 ? 8.210 -4.590 13.156 1.00 58.66 88 GLY A C 1
ATOM 745 O O . GLY A 1 88 ? 7.293 -5.358 12.856 1.00 58.66 88 GLY A O 1
ATOM 746 N N . PHE A 1 89 ? 8.736 -3.738 12.266 1.00 51.56 89 PHE A N 1
ATOM 747 C CA . PHE A 1 89 ? 8.278 -3.661 10.876 1.00 51.56 89 PHE A CA 1
ATOM 748 C C . PHE A 1 89 ? 8.629 -4.943 10.101 1.00 51.56 89 PHE A C 1
ATOM 750 O O . PHE A 1 89 ? 9.738 -5.469 10.216 1.00 51.56 89 PHE A O 1
ATOM 757 N N . ILE A 1 90 ? 7.702 -5.446 9.279 1.00 68.19 90 ILE A N 1
ATOM 758 C CA . ILE A 1 90 ? 7.893 -6.659 8.470 1.00 68.19 90 ILE A CA 1
ATOM 759 C C . ILE A 1 90 ? 7.801 -6.296 6.991 1.00 68.19 90 ILE A C 1
ATOM 761 O O . ILE A 1 90 ? 6.776 -5.792 6.538 1.00 68.19 90 ILE A O 1
ATOM 765 N N . TYR 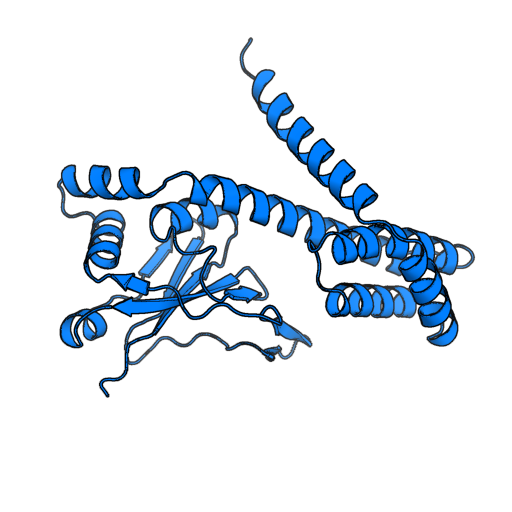A 1 91 ? 8.844 -6.617 6.227 1.00 62.28 91 TYR A N 1
ATOM 766 C CA . TYR A 1 91 ? 8.829 -6.506 4.769 1.00 62.28 91 TYR A CA 1
ATOM 767 C C . TYR A 1 91 ? 7.792 -7.489 4.221 1.00 62.28 91 TYR A C 1
ATOM 769 O O . TYR A 1 91 ? 7.975 -8.691 4.373 1.00 62.28 91 TYR A O 1
ATOM 777 N N . ARG A 1 92 ? 6.684 -7.038 3.625 1.00 61.75 92 ARG A N 1
ATOM 778 C CA . ARG A 1 92 ? 5.579 -7.935 3.233 1.00 61.75 92 ARG A CA 1
ATOM 779 C C . ARG A 1 92 ? 5.384 -7.953 1.723 1.00 61.75 92 ARG A C 1
ATOM 781 O O . ARG A 1 92 ? 5.285 -6.905 1.089 1.00 61.75 92 ARG A O 1
ATOM 788 N N . ALA A 1 93 ? 5.321 -9.157 1.169 1.00 62.25 93 ALA A N 1
ATOM 789 C CA . ALA A 1 93 ? 4.840 -9.403 -0.182 1.00 62.25 93 ALA A CA 1
ATOM 790 C C . ALA A 1 93 ? 3.335 -9.721 -0.148 1.00 62.25 93 ALA A C 1
ATOM 792 O O . ALA A 1 93 ? 2.882 -10.346 0.816 1.00 62.25 93 ALA A O 1
ATOM 793 N N . PRO A 1 94 ? 2.565 -9.354 -1.186 1.00 62.12 94 PRO A N 1
ATOM 794 C CA . PRO A 1 94 ? 1.251 -9.937 -1.433 1.00 62.12 94 PRO A CA 1
ATOM 795 C C . PRO A 1 94 ? 1.294 -11.470 -1.405 1.00 62.12 94 PRO A C 1
ATOM 797 O O . PRO A 1 94 ? 2.276 -12.085 -1.818 1.00 62.12 94 PRO A O 1
ATOM 800 N N . SER A 1 95 ? 0.210 -12.094 -0.951 1.00 50.12 95 SER A N 1
ATOM 801 C CA . SER A 1 95 ? 0.084 -13.553 -0.823 1.00 50.12 95 SER A CA 1
ATOM 802 C C . SER A 1 95 ? 0.110 -14.299 -2.162 1.00 50.12 95 SER A C 1
ATOM 804 O O . SER A 1 95 ? 0.438 -15.483 -2.184 1.00 50.12 95 SER A O 1
ATOM 806 N N . ASN A 1 96 ? -0.182 -13.619 -3.273 1.00 62.47 96 ASN A N 1
ATOM 807 C CA . ASN A 1 96 ? 0.002 -14.143 -4.622 1.00 62.47 96 ASN A CA 1
ATOM 808 C C . ASN A 1 96 ? 0.888 -13.186 -5.424 1.00 62.47 96 ASN A C 1
ATOM 810 O O . ASN A 1 96 ? 0.443 -12.126 -5.866 1.00 62.47 96 ASN A O 1
ATOM 814 N N . LEU A 1 97 ? 2.159 -13.552 -5.554 1.00 64.81 97 LEU A N 1
ATOM 815 C CA . LEU A 1 97 ? 3.136 -12.799 -6.319 1.00 64.81 97 LEU A CA 1
ATOM 816 C C . LEU A 1 97 ? 3.191 -13.340 -7.753 1.00 64.81 97 LEU A C 1
ATOM 818 O O . LEU A 1 97 ? 3.413 -14.542 -7.924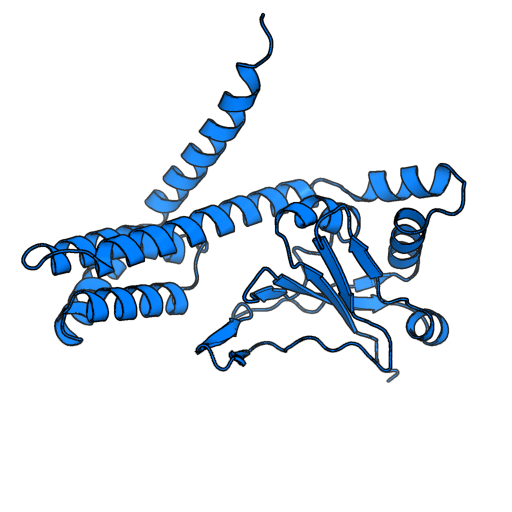 1.00 64.81 97 LEU A O 1
ATOM 822 N N . PRO A 1 98 ? 3.046 -12.492 -8.787 1.00 73.88 98 PRO A N 1
ATOM 823 C CA . PRO A 1 98 ? 3.337 -12.926 -10.145 1.00 73.88 98 PRO A CA 1
ATOM 824 C C . PRO A 1 98 ? 4.825 -13.303 -10.262 1.00 73.88 98 PRO A C 1
ATOM 826 O O . PRO A 1 98 ? 5.649 -12.841 -9.461 1.00 73.88 98 PRO A O 1
ATOM 829 N N . PRO A 1 99 ? 5.207 -14.141 -11.242 1.00 82.88 99 PRO A N 1
ATOM 830 C CA . PRO A 1 99 ? 6.617 -14.364 -11.524 1.00 82.88 99 PRO A CA 1
ATOM 831 C C . PRO A 1 99 ? 7.298 -13.034 -11.896 1.00 82.88 99 PRO A C 1
ATOM 833 O O . PRO A 1 99 ? 6.647 -12.168 -12.477 1.00 82.88 99 PRO A O 1
ATOM 836 N N . PRO A 1 100 ? 8.605 -12.866 -11.618 1.00 86.69 100 PRO A N 1
ATOM 837 C CA . PRO A 1 100 ? 9.351 -11.685 -12.037 1.00 86.69 100 PRO A CA 1
ATOM 838 C C . PRO A 1 100 ? 9.179 -11.419 -13.525 1.00 86.69 100 PRO A C 1
ATOM 840 O O . PRO A 1 100 ? 9.526 -12.278 -14.348 1.00 86.69 100 PRO A O 1
ATOM 843 N N . ALA A 1 101 ? 8.658 -10.234 -13.838 1.00 87.75 101 ALA A N 1
ATOM 844 C CA . ALA A 1 101 ? 8.565 -9.738 -15.192 1.00 87.75 101 ALA A CA 1
ATOM 845 C C . ALA A 1 101 ? 9.970 -9.554 -15.766 1.00 87.75 101 ALA A C 1
ATOM 847 O O . ALA A 1 101 ? 10.943 -9.328 -15.038 1.00 87.75 101 ALA A O 1
ATOM 848 N N . VAL A 1 102 ? 10.074 -9.688 -17.083 1.00 88.38 102 VAL A N 1
ATOM 849 C CA . VAL A 1 102 ? 11.354 -9.628 -17.783 1.00 88.38 102 VAL A CA 1
ATOM 850 C C . VAL A 1 102 ? 11.654 -8.189 -18.189 1.00 88.38 102 VAL A C 1
ATOM 852 O O . VAL A 1 102 ? 10.823 -7.520 -18.799 1.00 88.38 102 VAL A O 1
ATOM 855 N N . VAL A 1 103 ? 12.860 -7.743 -17.861 1.00 87.19 103 VAL A N 1
ATOM 856 C CA . VAL A 1 103 ? 13.496 -6.525 -18.363 1.00 87.19 103 VAL A CA 1
ATOM 857 C C . VAL A 1 103 ? 14.593 -6.962 -19.321 1.00 87.19 103 VAL A C 1
ATOM 859 O O . VAL A 1 103 ? 15.428 -7.790 -18.961 1.00 87.19 103 VAL A O 1
ATOM 862 N N . THR A 1 104 ? 14.597 -6.433 -20.539 1.00 87.31 104 THR A N 1
ATOM 863 C CA . THR A 1 104 ? 15.621 -6.774 -21.537 1.00 87.31 104 THR A CA 1
ATOM 864 C C . THR A 1 104 ? 16.883 -5.934 -21.346 1.00 87.31 104 THR A C 1
ATOM 866 O O . THR A 1 104 ? 16.834 -4.835 -20.785 1.00 87.31 104 THR A O 1
ATOM 869 N N . ALA A 1 105 ? 18.018 -6.417 -21.859 1.00 83.88 105 ALA A N 1
ATOM 870 C CA . ALA A 1 105 ? 19.244 -5.623 -21.940 1.00 83.88 105 ALA A CA 1
ATOM 871 C C . ALA A 1 105 ? 19.014 -4.271 -22.645 1.00 83.88 105 ALA A C 1
ATOM 873 O O . ALA A 1 105 ? 19.434 -3.244 -22.128 1.00 83.88 105 ALA A O 1
ATOM 874 N N . GLU A 1 106 ? 18.265 -4.246 -23.754 1.00 82.44 106 GLU A N 1
ATOM 875 C CA . GLU A 1 106 ? 17.936 -3.017 -24.498 1.00 82.44 106 GLU A CA 1
ATOM 876 C C . GLU A 1 106 ? 17.165 -2.000 -23.641 1.00 82.44 106 GLU A C 1
ATOM 878 O O . GLU A 1 106 ? 17.489 -0.812 -23.625 1.00 82.44 106 GLU A O 1
ATOM 883 N N . GLN A 1 107 ? 16.162 -2.460 -22.888 1.00 82.12 107 GLN A N 1
ATOM 884 C CA . GLN A 1 107 ? 15.401 -1.607 -21.975 1.00 82.12 107 GLN A CA 1
ATOM 885 C C . GLN A 1 107 ? 16.308 -1.025 -20.882 1.00 82.12 107 GLN A C 1
ATOM 887 O O . GLN A 1 107 ? 16.205 0.155 -20.538 1.00 82.12 107 GLN A O 1
ATOM 892 N N . MET A 1 108 ? 17.223 -1.842 -20.360 1.00 82.88 108 MET A N 1
ATOM 893 C CA . MET A 1 108 ? 18.191 -1.432 -19.350 1.00 82.88 108 MET A CA 1
ATOM 894 C C . MET A 1 108 ? 19.226 -0.447 -19.920 1.00 82.88 108 MET A C 1
ATOM 896 O O . MET A 1 108 ? 19.550 0.546 -19.275 1.00 82.88 108 MET A O 1
ATOM 900 N N . GLU A 1 109 ? 19.695 -0.640 -21.151 1.00 80.25 109 GLU A N 1
ATOM 901 C CA . GLU A 1 109 ? 20.558 0.321 -21.848 1.00 80.25 109 GLU A CA 1
ATOM 902 C C . GLU A 1 109 ? 19.849 1.651 -22.092 1.00 80.25 109 GLU A C 1
ATOM 904 O O . GLU A 1 109 ? 20.434 2.701 -21.839 1.00 80.25 109 GLU A O 1
ATOM 909 N N . ALA A 1 110 ? 18.579 1.631 -22.509 1.00 74.62 110 ALA A N 1
ATOM 910 C CA . ALA A 1 110 ? 17.781 2.842 -22.679 1.00 74.62 110 ALA A CA 1
ATOM 911 C C . ALA A 1 110 ? 17.613 3.603 -21.354 1.00 74.62 110 ALA A C 1
ATOM 913 O O . ALA A 1 110 ? 17.737 4.828 -21.322 1.00 74.62 110 ALA A O 1
ATOM 914 N N . PHE A 1 111 ? 17.394 2.886 -20.248 1.00 76.62 111 PHE A N 1
ATOM 915 C CA . PHE A 1 111 ? 17.374 3.473 -18.910 1.00 76.62 111 PHE A CA 1
ATOM 916 C C . PHE A 1 111 ? 18.726 4.097 -18.535 1.00 76.62 111 PHE A C 1
ATOM 918 O O . PHE A 1 111 ? 18.776 5.244 -18.091 1.00 76.62 111 PHE A O 1
ATOM 925 N N . LEU A 1 112 ? 19.832 3.370 -18.727 1.00 75.31 112 LEU A N 1
ATOM 926 C CA . LEU A 1 112 ? 21.173 3.860 -18.394 1.00 75.31 112 LEU A CA 1
ATOM 927 C C . LEU A 1 112 ? 21.569 5.058 -19.258 1.00 75.31 112 LEU A C 1
ATOM 929 O O . LEU A 1 112 ? 22.164 5.998 -18.743 1.00 75.31 112 LEU A O 1
ATOM 933 N N . ALA A 1 113 ? 21.198 5.056 -20.538 1.00 69.44 113 ALA A N 1
ATOM 934 C CA . ALA A 1 113 ? 21.402 6.172 -21.452 1.00 69.44 113 ALA A CA 1
ATOM 935 C C . ALA A 1 113 ? 20.498 7.366 -21.131 1.00 69.44 113 ALA A C 1
ATOM 937 O O . ALA A 1 113 ? 20.844 8.488 -21.455 1.00 69.44 113 ALA A O 1
ATOM 938 N N . TYR A 1 114 ? 19.341 7.176 -20.504 1.00 68.06 114 TYR A N 1
ATOM 939 C CA . TYR A 1 114 ? 18.558 8.298 -19.998 1.00 68.06 114 TYR A CA 1
ATOM 940 C C . TYR A 1 114 ? 19.178 8.899 -18.731 1.00 68.06 114 TYR A C 1
ATOM 942 O O . TYR A 1 114 ? 19.256 10.117 -18.583 1.00 68.06 114 TYR A O 1
ATOM 950 N N . TYR A 1 115 ? 19.608 8.032 -17.813 1.00 64.62 115 TYR A N 1
ATOM 951 C CA . TYR A 1 115 ? 20.137 8.416 -16.507 1.00 64.62 115 TYR A CA 1
ATOM 952 C C . TYR A 1 115 ? 21.542 9.024 -16.589 1.00 64.62 115 TYR A C 1
ATOM 954 O O . TYR A 1 115 ? 21.855 9.977 -15.879 1.00 64.62 115 TYR A O 1
ATOM 962 N N . ASN A 1 116 ? 22.381 8.486 -17.468 1.00 61.59 116 ASN A N 1
ATOM 963 C CA . ASN A 1 116 ? 23.708 8.995 -17.763 1.00 61.59 116 ASN A CA 1
ATOM 964 C C . ASN A 1 116 ? 23.790 9.287 -19.267 1.00 61.59 116 ASN A C 1
ATOM 966 O O . ASN A 1 116 ? 24.328 8.464 -20.016 1.00 61.59 116 ASN A O 1
ATOM 970 N N . PRO A 1 117 ? 23.198 10.405 -19.729 1.00 49.94 117 PRO A N 1
ATOM 971 C CA . PRO A 1 117 ? 23.067 10.684 -21.147 1.00 49.94 117 PRO A CA 1
ATOM 972 C C . PRO A 1 117 ? 24.417 10.651 -21.860 1.00 49.94 117 PRO A C 1
ATOM 974 O O . PRO A 1 117 ? 25.270 11.495 -21.574 1.00 49.94 117 PRO A O 1
ATOM 977 N N . PRO A 1 118 ? 24.623 9.761 -22.857 1.00 44.28 118 PRO A N 1
ATOM 978 C CA . PRO A 1 118 ? 25.464 10.164 -23.966 1.00 44.28 118 PRO A CA 1
ATOM 979 C C . PRO A 1 118 ? 24.788 11.390 -24.589 1.00 44.28 118 PRO A C 1
ATOM 981 O O . PRO A 1 118 ? 23.564 11.462 -24.650 1.00 44.28 118 PRO A O 1
ATOM 984 N N . ILE A 1 119 ? 25.572 12.364 -25.039 1.00 40.19 119 ILE A N 1
ATOM 985 C CA . ILE A 1 119 ? 25.156 13.746 -25.360 1.00 40.19 119 ILE A CA 1
ATOM 986 C C . ILE A 1 119 ? 24.058 13.862 -26.473 1.00 40.19 119 ILE A C 1
ATOM 988 O O . ILE A 1 119 ? 23.716 14.959 -26.897 1.00 40.19 119 ILE A O 1
ATOM 992 N N . SER A 1 120 ? 23.444 12.774 -26.964 1.00 49.00 120 SER A N 1
ATOM 993 C CA . SER A 1 120 ? 22.517 12.773 -28.112 1.00 49.00 120 SER A CA 1
ATOM 994 C C . SER A 1 120 ? 21.021 12.612 -27.769 1.00 49.00 120 SER A C 1
ATOM 996 O O . SER A 1 120 ? 20.629 11.797 -26.936 1.00 49.00 120 SER A O 1
ATOM 998 N N . SER A 1 121 ? 20.170 13.324 -28.515 1.00 47.69 121 SER A N 1
ATOM 999 C CA . SER A 1 121 ? 18.707 13.435 -28.364 1.00 47.69 121 SER A CA 1
ATOM 1000 C C . SER A 1 121 ? 17.884 12.179 -28.709 1.00 47.69 121 SER A C 1
ATOM 1002 O O . SER A 1 121 ? 16.749 12.050 -28.254 1.00 47.69 121 SER A O 1
ATOM 1004 N N . GLN A 1 122 ? 18.422 11.223 -29.473 1.00 49.41 122 GLN A N 1
ATOM 1005 C CA . GLN A 1 122 ? 17.655 10.055 -29.945 1.00 49.41 122 GLN A CA 1
ATOM 1006 C C . GLN A 1 122 ? 17.331 9.027 -28.846 1.00 49.41 122 GLN A C 1
ATOM 1008 O O . GLN A 1 122 ? 16.292 8.368 -28.911 1.00 49.41 122 GLN A O 1
ATOM 1013 N N . ALA A 1 123 ? 18.187 8.888 -27.828 1.00 43.91 123 ALA A N 1
ATOM 1014 C CA . ALA A 1 123 ? 17.954 7.970 -26.708 1.00 43.91 123 ALA A CA 1
ATOM 1015 C C . ALA A 1 123 ? 16.765 8.421 -25.836 1.00 43.91 123 ALA A C 1
ATOM 1017 O O . ALA A 1 123 ? 15.969 7.597 -25.384 1.00 43.91 123 ALA A O 1
ATOM 1018 N N . TYR A 1 124 ? 16.595 9.739 -25.684 1.00 44.09 124 TYR A N 1
ATOM 1019 C CA . TYR A 1 124 ? 15.490 10.349 -24.944 1.00 44.09 124 TYR A CA 1
ATOM 1020 C C . TYR A 1 124 ? 14.124 10.055 -25.586 1.00 44.09 124 TYR A C 1
ATOM 1022 O O . TYR A 1 124 ? 13.183 9.654 -24.900 1.00 44.09 124 TYR A O 1
ATOM 1030 N N . GLU A 1 125 ? 14.011 10.186 -26.912 1.00 50.69 125 GLU A N 1
ATOM 1031 C CA . GLU A 1 125 ? 12.740 9.961 -27.613 1.00 50.69 125 GLU A CA 1
ATOM 1032 C C . GLU A 1 125 ? 12.263 8.504 -27.565 1.00 50.69 125 GLU A C 1
ATOM 1034 O O . GLU A 1 125 ? 11.057 8.253 -27.547 1.00 50.69 125 GLU A O 1
ATOM 1039 N N . ARG A 1 126 ? 13.184 7.533 -27.536 1.00 52.16 126 ARG A N 1
ATOM 1040 C CA . ARG A 1 126 ? 12.832 6.107 -27.442 1.00 52.16 126 ARG A CA 1
ATOM 1041 C C . ARG A 1 126 ? 12.270 5.750 -26.067 1.00 52.16 126 ARG A C 1
ATOM 1043 O O . ARG A 1 126 ? 11.233 5.096 -26.001 1.00 52.16 126 ARG A O 1
ATOM 1050 N N . ALA A 1 127 ? 12.893 6.237 -24.993 1.00 46.94 127 ALA A N 1
ATOM 1051 C CA . ALA A 1 127 ? 12.417 6.040 -23.623 1.00 46.94 127 ALA A CA 1
ATOM 1052 C C . ALA A 1 127 ? 11.008 6.620 -23.402 1.00 46.94 127 ALA A C 1
ATOM 1054 O O . ALA A 1 127 ? 10.129 5.952 -22.86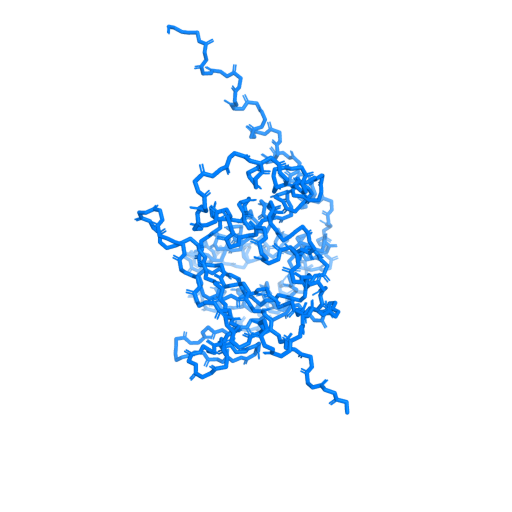2 1.00 46.94 127 ALA A O 1
ATOM 1055 N N . ALA A 1 128 ? 10.757 7.833 -23.902 1.00 51.22 128 ALA A N 1
ATOM 1056 C CA . ALA A 1 128 ? 9.467 8.504 -23.748 1.00 51.22 128 ALA A CA 1
ATOM 1057 C C . ALA A 1 128 ? 8.296 7.771 -24.439 1.00 51.22 128 ALA A C 1
ATOM 1059 O O . ALA A 1 128 ? 7.152 7.877 -23.997 1.00 51.22 128 ALA A O 1
ATOM 1060 N N . ARG A 1 129 ? 8.555 7.005 -25.510 1.00 53.41 129 ARG A N 1
ATOM 1061 C CA . ARG A 1 129 ? 7.514 6.259 -26.245 1.00 53.41 129 ARG A CA 1
ATOM 1062 C C . ARG A 1 129 ? 7.051 4.985 -25.531 1.00 53.41 129 ARG A C 1
ATOM 1064 O O . ARG A 1 129 ? 5.933 4.544 -25.779 1.00 53.41 129 ARG A O 1
ATOM 1071 N N . LEU A 1 130 ? 7.873 4.413 -24.650 1.00 48.75 130 LEU A N 1
ATOM 1072 C CA . LEU A 1 130 ? 7.577 3.164 -23.929 1.00 48.75 130 LEU A CA 1
ATOM 1073 C C . LEU A 1 130 ? 6.733 3.379 -22.650 1.00 48.75 130 LEU A C 1
ATOM 1075 O O . LEU A 1 130 ? 6.142 2.435 -22.127 1.00 48.75 130 LEU A O 1
ATOM 1079 N N . ALA A 1 131 ? 6.576 4.628 -22.199 1.00 49.84 131 ALA A N 1
ATOM 1080 C CA . ALA A 1 131 ? 5.864 5.053 -20.982 1.00 49.84 131 ALA A CA 1
ATOM 1081 C C . ALA A 1 131 ? 4.305 5.021 -21.044 1.00 49.84 131 ALA A C 1
ATOM 1083 O O . ALA A 1 131 ? 3.603 5.803 -20.402 1.00 49.84 131 ALA A O 1
ATOM 1084 N N . THR A 1 132 ? 3.746 4.126 -21.855 1.00 52.38 132 THR A N 1
ATOM 1085 C CA . THR A 1 132 ? 2.338 3.979 -22.299 1.00 52.38 132 THR A CA 1
ATOM 1086 C C . THR A 1 132 ? 1.254 3.717 -21.199 1.00 52.38 132 THR A C 1
ATOM 1088 O O . THR A 1 132 ? 1.586 3.637 -20.018 1.00 52.38 132 THR A O 1
ATOM 1091 N N . PRO A 1 133 ? -0.069 3.587 -21.532 1.00 50.75 133 PRO A N 1
ATOM 1092 C CA . PRO A 1 133 ? -1.239 3.489 -20.621 1.00 50.75 133 PRO A CA 1
ATOM 1093 C C . PRO A 1 133 ? -1.151 2.642 -19.340 1.00 50.75 133 PRO A C 1
ATOM 1095 O O . PRO A 1 133 ? -1.927 2.884 -18.409 1.00 50.75 133 PRO A O 1
ATOM 1098 N N . HIS A 1 134 ? -0.226 1.688 -19.255 1.00 45.66 134 HIS A N 1
ATOM 1099 C CA . HIS A 1 134 ? 0.089 0.973 -18.018 1.00 45.66 134 HIS A CA 1
ATOM 1100 C C . HIS A 1 134 ? 0.567 1.906 -16.900 1.00 45.66 134 HIS A C 1
ATOM 1102 O O . HIS A 1 134 ? 0.090 1.771 -15.774 1.00 45.66 134 HIS A O 1
ATOM 1108 N N . ALA A 1 135 ? 1.369 2.930 -17.215 1.00 51.72 135 ALA A N 1
ATOM 1109 C CA . ALA A 1 135 ? 1.794 3.940 -16.246 1.00 51.72 135 ALA A CA 1
ATOM 1110 C C . ALA A 1 135 ? 0.595 4.680 -15.624 1.00 51.72 135 ALA A C 1
ATOM 1112 O O . ALA A 1 135 ? 0.569 4.933 -14.422 1.00 51.72 135 ALA A O 1
ATOM 1113 N N . ARG A 1 136 ? -0.458 4.951 -16.413 1.00 55.00 136 ARG A N 1
ATOM 1114 C CA . ARG A 1 136 ? -1.696 5.585 -15.922 1.00 55.00 136 ARG A CA 1
ATOM 1115 C C . ARG A 1 136 ? -2.522 4.662 -15.024 1.00 55.00 136 ARG A C 1
ATOM 1117 O O . ARG A 1 136 ? -2.977 5.096 -13.968 1.00 55.00 136 ARG A O 1
ATOM 1124 N N . ARG A 1 137 ? -2.718 3.396 -15.416 1.00 51.97 137 ARG A N 1
ATOM 1125 C CA . ARG A 1 137 ? -3.441 2.408 -14.587 1.00 51.97 137 ARG A CA 1
ATOM 1126 C C . ARG A 1 137 ? -2.732 2.171 -13.256 1.00 51.97 137 ARG A C 1
ATOM 1128 O O . ARG A 1 137 ? -3.385 2.079 -12.221 1.00 51.97 137 ARG A O 1
ATOM 1135 N N . PHE A 1 138 ? -1.407 2.125 -13.285 1.00 50.00 138 PHE A N 1
ATOM 1136 C CA . PHE A 1 138 ? -0.610 1.903 -12.097 1.00 50.00 138 PHE A CA 1
ATOM 1137 C C . PHE A 1 138 ? -0.526 3.136 -11.181 1.00 50.00 138 PHE A C 1
ATOM 1139 O O . PHE A 1 138 ? -0.731 3.008 -9.976 1.00 50.00 138 PHE A O 1
ATOM 1146 N N . ALA A 1 139 ? -0.345 4.341 -11.736 1.00 55.41 139 ALA A N 1
ATOM 1147 C CA . ALA A 1 139 ? -0.434 5.586 -10.966 1.00 55.41 139 ALA A CA 1
ATOM 1148 C C . ALA A 1 139 ? -1.765 5.688 -10.202 1.00 55.41 139 ALA A C 1
ATOM 1150 O O . ALA A 1 139 ? -1.791 6.093 -9.040 1.00 55.41 139 ALA A O 1
ATOM 1151 N N . ARG A 1 140 ? -2.862 5.230 -10.820 1.00 61.62 140 ARG A N 1
ATOM 1152 C CA . ARG A 1 140 ? -4.163 5.125 -10.153 1.00 61.62 140 ARG A CA 1
ATOM 1153 C C . ARG A 1 140 ? -4.167 4.094 -9.020 1.00 61.62 140 ARG A C 1
ATOM 1155 O O . ARG A 1 140 ? -4.641 4.403 -7.932 1.00 61.62 140 ARG A O 1
ATOM 1162 N N . ALA A 1 141 ? -3.632 2.893 -9.241 1.00 55.53 141 ALA A N 1
ATOM 1163 C CA . ALA A 1 141 ? -3.534 1.863 -8.202 1.00 55.53 141 ALA A CA 1
ATOM 1164 C C . ALA A 1 141 ? -2.695 2.325 -6.993 1.00 55.53 141 ALA A C 1
ATOM 1166 O O . ALA A 1 141 ? -3.069 2.073 -5.850 1.00 55.53 141 ALA A O 1
ATOM 1167 N N . LEU A 1 142 ? -1.611 3.069 -7.228 1.00 56.09 142 LEU A N 1
ATOM 1168 C CA . LEU A 1 142 ? -0.809 3.689 -6.171 1.00 56.09 142 LEU A CA 1
ATOM 1169 C C . LEU A 1 142 ? -1.562 4.750 -5.390 1.00 56.09 142 LEU A C 1
ATOM 1171 O O . LEU A 1 142 ? -1.461 4.803 -4.167 1.00 56.09 142 LEU A O 1
ATOM 1175 N N . ASP A 1 143 ? -2.289 5.618 -6.084 1.00 67.44 143 ASP A N 1
ATOM 1176 C CA . ASP A 1 143 ? -3.097 6.639 -5.432 1.00 67.44 143 ASP A CA 1
ATOM 1177 C C . ASP A 1 143 ? -4.166 6.009 -4.534 1.00 67.44 143 ASP A C 1
ATOM 1179 O O . ASP A 1 143 ? -4.391 6.493 -3.422 1.00 67.44 143 ASP A O 1
ATOM 1183 N N . ILE A 1 144 ? -4.752 4.893 -4.974 1.00 68.12 144 ILE A N 1
ATOM 1184 C CA . ILE A 1 144 ? -5.656 4.076 -4.163 1.00 68.12 144 ILE A CA 1
ATOM 1185 C C . ILE A 1 144 ? -4.914 3.486 -2.960 1.00 68.12 144 ILE A C 1
ATOM 1187 O O . ILE A 1 144 ? -5.369 3.670 -1.835 1.00 68.12 144 ILE A O 1
ATOM 1191 N N . ALA A 1 145 ? -3.757 2.849 -3.156 1.00 62.41 145 ALA A N 1
ATOM 1192 C CA . ALA A 1 145 ? -2.975 2.265 -2.064 1.00 62.41 145 ALA A CA 1
ATOM 1193 C C . ALA A 1 145 ? -2.575 3.315 -1.011 1.00 62.41 145 ALA A C 1
ATOM 1195 O O . ALA A 1 145 ? -2.714 3.085 0.188 1.00 62.41 145 ALA A O 1
ATOM 1196 N N . ARG A 1 146 ? -2.161 4.514 -1.442 1.00 66.06 146 ARG A N 1
ATOM 1197 C CA . ARG A 1 146 ? -1.851 5.646 -0.553 1.00 66.06 146 ARG A CA 1
ATOM 1198 C C . ARG A 1 146 ? -3.072 6.134 0.208 1.00 66.06 146 ARG A C 1
ATOM 1200 O O . ARG A 1 146 ? -2.973 6.447 1.392 1.00 66.06 146 ARG A O 1
ATOM 1207 N N . TYR A 1 147 ? -4.209 6.232 -0.473 1.00 75.00 147 TYR A N 1
ATOM 1208 C CA . TYR A 1 147 ? -5.464 6.615 0.155 1.00 75.00 147 TYR A CA 1
ATOM 1209 C C . TYR A 1 147 ? -5.883 5.599 1.224 1.00 75.00 147 TYR A C 1
ATOM 1211 O O . TYR A 1 147 ? -6.267 5.992 2.323 1.00 75.00 147 TYR A O 1
ATOM 1219 N N . VAL A 1 148 ? -5.761 4.305 0.923 1.00 72.50 148 VAL A N 1
ATOM 1220 C CA . VAL A 1 148 ? -6.070 3.209 1.847 1.00 72.50 148 VAL A CA 1
ATOM 1221 C C . VAL A 1 148 ? -5.125 3.209 3.043 1.00 72.50 148 VAL A C 1
ATOM 1223 O O . VAL A 1 148 ? -5.606 3.175 4.171 1.00 72.50 148 VAL A O 1
ATOM 1226 N N . ALA A 1 149 ? -3.812 3.324 2.827 1.00 72.44 149 ALA A N 1
ATOM 1227 C CA . ALA A 1 149 ? -2.830 3.411 3.907 1.00 72.44 149 ALA A CA 1
ATOM 1228 C C . ALA A 1 149 ? -3.123 4.601 4.834 1.00 72.44 149 ALA A C 1
ATOM 1230 O O . ALA A 1 149 ? -3.253 4.435 6.044 1.00 72.44 149 ALA A O 1
ATOM 1231 N N . ALA A 1 150 ? -3.365 5.787 4.264 1.00 76.06 150 ALA A N 1
ATOM 1232 C CA . ALA A 1 150 ? -3.752 6.959 5.043 1.00 76.06 150 ALA A CA 1
ATOM 1233 C C . ALA A 1 150 ? -5.080 6.753 5.796 1.00 76.06 150 ALA A C 1
ATOM 1235 O O . ALA A 1 150 ? -5.253 7.264 6.900 1.00 76.06 150 ALA A O 1
ATOM 1236 N N . ALA A 1 151 ? -6.040 6.024 5.220 1.00 82.75 151 ALA A N 1
ATOM 1237 C CA . ALA A 1 151 ? -7.282 5.684 5.908 1.00 82.75 151 ALA A CA 1
ATOM 1238 C C . ALA A 1 151 ? -7.035 4.738 7.094 1.00 82.75 151 ALA A C 1
ATOM 1240 O O . ALA A 1 151 ? -7.585 4.978 8.166 1.00 82.75 151 ALA A O 1
ATOM 1241 N N . ILE A 1 152 ? -6.192 3.713 6.934 1.00 78.00 152 ILE A N 1
ATOM 1242 C CA . ILE A 1 152 ? -5.791 2.807 8.022 1.00 78.00 152 ILE A CA 1
ATOM 1243 C C . ILE A 1 152 ? -5.133 3.605 9.153 1.00 78.00 152 ILE A C 1
ATOM 1245 O O . ILE A 1 152 ? -5.574 3.499 10.299 1.00 78.00 152 ILE A O 1
ATOM 1249 N N . ASP A 1 153 ? -4.155 4.455 8.840 1.00 76.31 153 ASP A N 1
ATOM 1250 C CA . ASP A 1 153 ? -3.433 5.259 9.835 1.00 76.31 153 ASP A CA 1
ATOM 1251 C C . ASP A 1 153 ? -4.361 6.212 10.595 1.00 76.31 153 ASP A C 1
ATOM 1253 O O . ASP A 1 153 ? -4.294 6.319 11.822 1.00 76.31 153 ASP A O 1
ATOM 1257 N N . ASN A 1 154 ? -5.262 6.891 9.882 1.00 83.81 154 ASN A N 1
ATOM 1258 C CA . ASN A 1 154 ? -6.200 7.831 10.489 1.00 83.81 154 ASN A CA 1
ATOM 1259 C C . ASN A 1 154 ? -7.195 7.132 11.424 1.00 83.81 154 ASN A C 1
ATOM 1261 O O . ASN A 1 154 ? -7.386 7.575 12.558 1.00 83.81 154 ASN A O 1
ATOM 1265 N N . GLU A 1 155 ? -7.819 6.040 10.974 1.00 94.44 155 GLU A N 1
ATOM 1266 C CA . GLU A 1 155 ? -8.830 5.324 11.761 1.00 94.44 155 GLU A CA 1
ATOM 1267 C C . GLU A 1 155 ? -8.200 4.661 12.997 1.00 94.44 155 GLU A C 1
ATOM 1269 O O . GLU A 1 155 ? -8.759 4.720 14.093 1.00 94.44 155 GLU A O 1
ATOM 1274 N N . THR A 1 156 ? -7.005 4.081 12.856 1.00 86.62 156 THR A N 1
ATOM 1275 C CA . THR A 1 156 ? -6.281 3.445 13.969 1.00 86.62 156 THR A CA 1
ATOM 1276 C C . THR A 1 156 ? -5.753 4.472 14.968 1.00 86.62 156 THR A C 1
ATOM 1278 O O . THR A 1 156 ? -5.904 4.278 16.175 1.00 86.62 156 THR A O 1
ATOM 1281 N N . SER A 1 157 ? -5.240 5.613 14.500 1.00 83.19 157 SER A N 1
ATOM 1282 C CA . SER A 1 157 ? -4.838 6.727 15.369 1.00 83.19 157 SER A CA 1
ATOM 1283 C C . SER A 1 157 ? -6.020 7.320 16.134 1.00 83.19 157 SER A C 1
ATOM 1285 O O . SER A 1 157 ? -5.898 7.634 17.320 1.00 83.19 157 SER A O 1
ATOM 1287 N N . GLN A 1 158 ? -7.175 7.475 15.477 1.00 94.56 158 GLN A N 1
ATOM 1288 C CA . GLN A 1 158 ? -8.396 7.950 16.125 1.00 94.56 158 GLN A CA 1
ATOM 1289 C C . GLN A 1 158 ? -8.876 6.958 17.189 1.00 94.56 158 GLN A C 1
ATOM 1291 O O . GLN A 1 158 ? -9.185 7.360 18.313 1.00 94.56 158 GLN A O 1
ATOM 1296 N N . LEU A 1 159 ? -8.909 5.666 16.857 1.00 96.94 159 LEU A N 1
ATOM 1297 C CA . LEU A 1 159 ? -9.296 4.612 17.789 1.00 96.94 159 LEU A CA 1
ATOM 1298 C C . LEU A 1 159 ? -8.380 4.583 19.017 1.00 96.94 159 LEU A C 1
ATOM 1300 O O . LEU A 1 159 ? -8.876 4.606 20.140 1.00 96.94 159 LEU A O 1
ATOM 1304 N N . ALA A 1 160 ? -7.062 4.619 18.815 1.00 91.31 160 ALA A N 1
ATOM 1305 C CA . ALA A 1 160 ? -6.074 4.597 19.891 1.00 91.31 160 ALA A CA 1
ATOM 1306 C C . ALA A 1 160 ? -6.259 5.746 20.901 1.00 91.31 160 ALA A C 1
ATOM 1308 O O . ALA A 1 160 ? -6.041 5.557 22.093 1.00 91.31 160 ALA A O 1
ATOM 1309 N N . ARG A 1 161 ? -6.704 6.925 20.442 1.00 94.06 161 ARG A N 1
ATOM 1310 C CA . ARG A 1 161 ? -6.941 8.113 21.285 1.00 94.06 161 ARG A CA 1
ATOM 1311 C C . ARG A 1 161 ? -8.378 8.227 21.804 1.00 94.06 161 ARG A C 1
ATOM 1313 O O . ARG A 1 161 ? -8.723 9.232 22.422 1.00 94.06 161 ARG A O 1
ATOM 1320 N N . THR A 1 162 ? -9.240 7.251 21.519 1.00 95.69 162 THR A N 1
ATOM 1321 C CA . THR A 1 162 ? -10.660 7.338 21.870 1.00 95.69 162 THR A CA 1
ATOM 1322 C C . THR A 1 162 ? -10.860 7.178 23.385 1.00 95.69 162 THR A C 1
ATOM 1324 O O . THR A 1 162 ? -10.414 6.178 23.960 1.00 95.69 162 THR A O 1
ATOM 1327 N N . PRO A 1 163 ? -11.559 8.120 24.047 1.00 93.94 163 PRO A N 1
ATOM 1328 C CA . PRO A 1 163 ? -11.836 8.030 25.474 1.00 93.94 163 PRO A CA 1
ATOM 1329 C C . PRO A 1 163 ? -12.797 6.883 25.799 1.00 93.94 163 PRO A C 1
ATOM 1331 O O . PRO A 1 163 ? -13.535 6.382 24.944 1.00 93.94 163 PRO A O 1
ATOM 1334 N N . GLU A 1 164 ? -12.794 6.477 27.065 1.00 93.62 164 GLU A N 1
ATOM 1335 C CA . GLU A 1 164 ? -13.713 5.464 27.580 1.00 93.62 164 GLU A CA 1
ATOM 1336 C C . GLU A 1 164 ? -15.182 5.819 27.304 1.00 93.62 164 GLU A C 1
ATOM 1338 O O . GLU A 1 164 ? -15.551 6.987 27.213 1.00 93.62 164 GLU A O 1
ATOM 1343 N N . GLY A 1 165 ? -16.017 4.799 27.100 1.00 93.88 165 GLY A N 1
ATOM 1344 C CA . GLY A 1 165 ? -17.421 4.953 26.703 1.00 93.88 165 GLY A CA 1
ATOM 1345 C C . GLY A 1 165 ? -17.652 5.019 25.188 1.00 93.88 165 GLY A C 1
ATOM 1346 O O . GLY A 1 165 ? -18.691 4.562 24.721 1.00 93.88 165 GLY A O 1
ATOM 1347 N N . ALA A 1 166 ? -16.678 5.484 24.394 1.00 96.12 166 ALA A N 1
ATOM 1348 C CA . ALA A 1 166 ? -16.802 5.552 22.928 1.00 96.12 166 ALA A CA 1
ATOM 1349 C C . ALA A 1 166 ? -15.989 4.483 22.168 1.00 96.12 166 ALA A C 1
ATOM 1351 O O . ALA A 1 166 ? -16.247 4.235 20.990 1.00 96.12 166 ALA A O 1
ATOM 1352 N N . ARG A 1 167 ? -15.034 3.816 22.832 1.00 97.38 167 ARG A N 1
ATOM 1353 C CA . ARG A 1 167 ? -14.037 2.906 22.221 1.00 97.38 167 ARG A CA 1
ATOM 1354 C C . ARG A 1 167 ? -14.646 1.820 21.339 1.00 97.38 167 ARG A C 1
ATOM 1356 O O . ARG A 1 167 ? -14.228 1.654 20.197 1.00 97.38 167 ARG A O 1
ATOM 1363 N N . ASN A 1 168 ? -15.644 1.093 21.849 1.00 97.06 168 ASN A N 1
ATOM 1364 C CA . ASN A 1 168 ? -16.255 -0.020 21.119 1.00 97.06 168 ASN A CA 1
ATOM 1365 C C . ASN A 1 168 ? -16.982 0.455 19.850 1.00 97.06 168 ASN A C 1
ATOM 1367 O O . ASN A 1 168 ? -16.815 -0.132 18.782 1.00 97.06 168 ASN A O 1
ATOM 1371 N N . ASN A 1 169 ? -17.719 1.565 19.951 1.00 97.75 169 ASN A N 1
ATOM 1372 C CA . ASN A 1 169 ? -18.393 2.170 18.807 1.00 97.75 169 ASN A CA 1
ATOM 1373 C C . ASN A 1 169 ? -17.384 2.701 17.775 1.00 97.75 169 ASN A C 1
ATOM 1375 O O . ASN A 1 169 ? -17.544 2.464 16.579 1.00 97.75 169 ASN A O 1
ATOM 1379 N N . THR A 1 170 ? -16.305 3.355 18.220 1.00 98.00 170 THR A N 1
ATOM 1380 C CA . THR A 1 170 ? -15.229 3.789 17.317 1.00 98.00 170 THR A CA 1
ATOM 1381 C C . THR A 1 170 ? -14.571 2.599 16.622 1.00 98.00 170 THR A C 1
ATOM 1383 O O . THR A 1 170 ? -14.400 2.645 15.406 1.00 98.00 170 THR A O 1
ATOM 1386 N N . LEU A 1 171 ? -14.273 1.509 17.342 1.00 98.31 171 LEU A N 1
ATOM 1387 C CA . LEU A 1 171 ? -13.743 0.278 16.746 1.00 98.31 171 LEU A CA 1
ATOM 1388 C C . LEU A 1 171 ? -14.704 -0.282 15.694 1.00 98.31 171 LEU A C 1
ATOM 1390 O O . LEU A 1 171 ? -14.262 -0.661 14.611 1.00 98.31 171 LEU A O 1
ATOM 1394 N N . TYR A 1 172 ? -16.005 -0.328 15.985 1.00 98.06 172 TYR A N 1
ATOM 1395 C CA . TYR A 1 172 ? -17.008 -0.817 15.043 1.00 98.06 172 TYR A CA 1
ATOM 1396 C C . TYR A 1 172 ? -17.027 0.014 13.753 1.00 98.06 172 TYR A C 1
ATOM 1398 O O . TYR A 1 172 ? -16.921 -0.540 12.659 1.00 98.06 172 TYR A O 1
ATOM 1406 N N . LEU A 1 173 ? -17.082 1.344 13.868 1.00 97.44 173 LEU A N 1
ATOM 1407 C CA . LEU A 1 173 ? -17.106 2.251 12.717 1.00 97.44 173 LEU A CA 1
ATOM 1408 C C . LEU A 1 173 ? -15.802 2.216 11.907 1.00 97.44 173 LEU A C 1
ATOM 1410 O O . LEU A 1 173 ? -15.855 2.175 10.675 1.00 97.44 173 LEU A O 1
ATOM 1414 N N . ALA A 1 174 ? -14.648 2.192 12.578 1.00 96.81 174 ALA A N 1
ATOM 1415 C CA . ALA A 1 174 ? -13.348 2.025 11.933 1.00 96.81 174 ALA A CA 1
ATOM 1416 C C . ALA A 1 174 ? -13.287 0.689 11.176 1.00 96.81 174 ALA A C 1
ATOM 1418 O O . ALA A 1 174 ? -12.935 0.651 9.997 1.00 96.81 174 ALA A O 1
ATOM 1419 N N . SER A 1 175 ? -13.736 -0.397 11.812 1.00 97.62 175 SER A N 1
ATOM 1420 C CA . SER A 1 175 ? -13.786 -1.733 11.209 1.00 97.62 175 SER A CA 1
ATOM 1421 C C . SER A 1 175 ? -14.676 -1.773 9.966 1.00 97.62 175 SER A C 1
ATOM 1423 O O . SER A 1 175 ? -14.266 -2.322 8.948 1.00 97.62 175 SER A O 1
ATOM 1425 N N . LEU A 1 176 ? -15.864 -1.153 9.992 1.00 96.31 176 LEU A N 1
ATOM 1426 C CA . LEU A 1 176 ? -16.746 -1.077 8.817 1.00 96.31 176 LEU A CA 1
ATOM 1427 C C . LEU A 1 176 ? -16.049 -0.432 7.616 1.00 96.31 176 LEU A C 1
ATOM 1429 O O . LEU A 1 176 ? -16.154 -0.922 6.490 1.00 96.31 176 LEU A O 1
ATOM 1433 N N . ARG A 1 177 ? -15.327 0.666 7.859 1.00 94.06 177 ARG A N 1
ATOM 1434 C CA . ARG A 1 177 ? -14.614 1.400 6.811 1.00 94.06 177 ARG A CA 1
ATOM 1435 C C . ARG A 1 177 ? -13.437 0.594 6.289 1.00 94.06 177 ARG A C 1
ATOM 1437 O O . ARG A 1 177 ? -13.333 0.411 5.080 1.00 94.06 177 ARG A O 1
ATOM 1444 N N . LEU A 1 178 ? -12.580 0.080 7.165 1.00 91.75 178 LEU A N 1
ATOM 1445 C CA . LEU A 1 178 ? -11.374 -0.616 6.728 1.00 91.75 178 LEU A CA 1
ATOM 1446 C C . LEU A 1 178 ? -11.689 -1.969 6.077 1.00 91.75 178 LEU A C 1
ATOM 1448 O O . LEU A 1 178 ? -11.123 -2.288 5.035 1.00 91.75 178 LEU A O 1
ATOM 1452 N N . PHE A 1 179 ? -12.673 -2.718 6.583 1.00 95.38 179 PHE A N 1
ATOM 1453 C CA . PHE A 1 179 ? -13.101 -3.960 5.934 1.00 95.38 179 PHE A CA 1
ATOM 1454 C C . PHE A 1 179 ? -13.809 -3.741 4.594 1.00 95.38 179 PHE A C 1
ATOM 1456 O O . PHE A 1 179 ? -13.825 -4.660 3.778 1.00 95.38 179 PHE A O 1
ATOM 1463 N N . SER A 1 180 ? -14.343 -2.546 4.315 1.00 90.19 180 SER A N 1
ATOM 1464 C CA . SER A 1 180 ? -14.814 -2.231 2.960 1.00 90.19 180 SER A CA 1
ATOM 1465 C C . SER A 1 180 ? -13.664 -2.193 1.944 1.00 90.19 180 SER A C 1
ATOM 1467 O O . SER A 1 180 ? -13.843 -2.655 0.819 1.00 90.19 180 SER A O 1
ATOM 1469 N N . PHE A 1 181 ? -12.466 -1.732 2.336 1.00 78.38 181 PHE A N 1
ATOM 1470 C CA . PHE A 1 181 ? -11.279 -1.785 1.473 1.00 78.38 181 PHE A CA 1
ATOM 1471 C C . PHE A 1 181 ? -10.792 -3.218 1.267 1.00 78.38 181 PHE A C 1
ATOM 1473 O O . PHE A 1 181 ? -10.453 -3.576 0.144 1.00 78.38 181 PHE A O 1
ATOM 1480 N N . VAL A 1 182 ? -10.836 -4.047 2.314 1.00 80.94 182 VAL A N 1
ATOM 1481 C CA . VAL A 1 182 ? -10.502 -5.479 2.226 1.00 80.94 182 VAL A CA 1
ATOM 1482 C C . VAL A 1 182 ? -11.424 -6.196 1.243 1.00 80.94 182 VAL A C 1
ATOM 1484 O O . VAL A 1 182 ? -10.959 -6.811 0.289 1.00 80.94 182 VAL A O 1
ATOM 1487 N N . LYS A 1 183 ? -12.746 -6.059 1.410 1.00 79.88 183 LYS A N 1
ATOM 1488 C CA . LYS A 1 183 ? -13.724 -6.685 0.506 1.00 79.88 183 LYS A CA 1
ATOM 1489 C C . LYS A 1 183 ? -13.659 -6.142 -0.922 1.00 79.88 183 LYS A C 1
ATOM 1491 O O . LYS A 1 183 ? -14.033 -6.847 -1.851 1.00 79.88 183 LYS A O 1
ATOM 1496 N N . GLY A 1 184 ? -13.196 -4.904 -1.096 1.00 73.81 184 GLY A N 1
ATOM 1497 C CA . GLY A 1 184 ? -12.932 -4.308 -2.405 1.00 73.81 184 GLY A CA 1
ATOM 1498 C C . GLY A 1 184 ? -11.605 -4.728 -3.045 1.00 73.81 184 GLY A C 1
ATOM 1499 O O . GLY A 1 184 ? -11.333 -4.299 -4.160 1.00 73.81 184 GLY A O 1
ATOM 1500 N N . GLY A 1 185 ? -10.777 -5.531 -2.366 1.00 72.00 185 GLY A N 1
ATOM 1501 C CA . GLY A 1 185 ? -9.457 -5.943 -2.857 1.00 72.00 185 GLY A CA 1
ATOM 1502 C C . GLY A 1 185 ? -8.388 -4.846 -2.792 1.00 72.00 185 GLY A C 1
ATOM 1503 O O . GLY A 1 185 ? -7.343 -4.972 -3.420 1.00 72.00 185 GLY A O 1
ATOM 1504 N N . TYR A 1 186 ? -8.640 -3.767 -2.047 1.00 73.94 186 TYR A N 1
ATOM 1505 C CA . TYR A 1 186 ? -7.739 -2.616 -1.929 1.00 73.94 186 TYR A CA 1
ATOM 1506 C C . TYR A 1 186 ? -6.833 -2.670 -0.691 1.00 73.94 186 TYR A C 1
ATOM 1508 O O . TYR A 1 186 ? -5.923 -1.853 -0.574 1.00 73.94 186 TYR A O 1
ATOM 1516 N N . ALA A 1 187 ? -7.096 -3.588 0.244 1.00 72.62 187 ALA A N 1
ATOM 1517 C CA . ALA A 1 187 ? -6.323 -3.779 1.469 1.00 72.62 187 ALA A CA 1
ATOM 1518 C C . ALA A 1 187 ? -6.219 -5.267 1.826 1.00 72.62 187 ALA A C 1
ATOM 1520 O O . ALA A 1 187 ? -7.143 -6.036 1.557 1.00 72.62 187 ALA A O 1
ATOM 1521 N N . ASP A 1 188 ? -5.129 -5.655 2.486 1.00 75.50 188 ASP A N 1
ATOM 1522 C CA . ASP A 1 188 ? -4.972 -6.996 3.045 1.00 75.50 188 ASP A CA 1
ATOM 1523 C C . ASP A 1 188 ? -5.769 -7.146 4.353 1.00 75.50 188 ASP A C 1
ATOM 1525 O O . ASP A 1 188 ? -5.733 -6.283 5.235 1.00 75.50 188 ASP A O 1
ATOM 1529 N N . GLU A 1 189 ? -6.501 -8.255 4.498 1.00 78.50 189 GLU A N 1
ATOM 1530 C CA . GLU A 1 189 ? -7.332 -8.488 5.685 1.00 78.50 189 GLU A CA 1
ATOM 1531 C C . GLU A 1 189 ? -6.491 -8.614 6.954 1.00 78.50 189 GLU A C 1
ATOM 1533 O O . GLU A 1 189 ? -6.860 -8.072 7.999 1.00 78.50 189 GLU A O 1
ATOM 1538 N N . PHE A 1 190 ? -5.377 -9.344 6.878 1.00 71.25 190 PHE A N 1
ATOM 1539 C CA . PHE A 1 190 ? -4.542 -9.599 8.041 1.00 71.25 190 PHE A CA 1
ATOM 1540 C C . PHE A 1 190 ? -3.942 -8.292 8.562 1.00 71.25 190 PHE A C 1
ATOM 1542 O O . PHE A 1 190 ? -4.034 -8.028 9.760 1.00 71.25 190 PHE A O 1
ATOM 1549 N N . GLU A 1 191 ? -3.390 -7.459 7.678 1.00 71.50 191 GLU A N 1
ATOM 1550 C CA . GLU A 1 191 ? -2.866 -6.135 8.027 1.00 71.50 191 GLU A CA 1
ATOM 1551 C C . GLU A 1 191 ? -3.929 -5.266 8.708 1.00 71.50 191 GLU A C 1
ATOM 1553 O O . GLU A 1 191 ? -3.726 -4.812 9.835 1.00 71.50 191 GLU A O 1
ATOM 1558 N N . VAL A 1 192 ? -5.101 -5.112 8.082 1.00 80.12 192 VAL A N 1
ATOM 1559 C CA . VAL A 1 192 ? -6.200 -4.316 8.645 1.00 80.12 192 VAL A CA 1
ATOM 1560 C C . VAL A 1 192 ? -6.609 -4.832 10.024 1.00 80.12 192 VAL A C 1
ATOM 1562 O O . VAL A 1 192 ? -6.801 -4.040 10.951 1.00 80.12 192 VAL A O 1
ATOM 1565 N N . ARG A 1 193 ? -6.717 -6.156 10.194 1.00 88.38 193 ARG A N 1
ATOM 1566 C CA . ARG A 1 193 ? -7.058 -6.754 11.488 1.00 88.38 193 ARG A CA 1
ATOM 1567 C C . ARG A 1 193 ? -5.997 -6.473 12.545 1.00 88.38 193 ARG A C 1
ATOM 1569 O O . ARG A 1 193 ? -6.363 -6.080 13.648 1.00 88.38 193 ARG A O 1
ATOM 1576 N N . GLN A 1 194 ? -4.714 -6.659 12.238 1.00 78.81 194 GLN A N 1
ATOM 1577 C CA . GLN A 1 194 ? -3.638 -6.423 13.205 1.00 78.81 194 GLN A CA 1
ATOM 1578 C C . GLN A 1 194 ? -3.583 -4.958 13.642 1.00 78.81 194 GLN A C 1
ATOM 1580 O O . GLN A 1 194 ? -3.513 -4.690 14.843 1.00 78.81 194 GLN A O 1
ATOM 1585 N N . SER A 1 195 ? -3.702 -4.020 12.700 1.00 78.12 195 SER A N 1
ATOM 1586 C CA . SER A 1 195 ? -3.690 -2.587 13.002 1.00 78.12 195 SER A CA 1
ATOM 1587 C C . SER A 1 195 ? -4.880 -2.178 13.879 1.00 78.12 195 SER A C 1
ATOM 1589 O O . SER A 1 195 ? -4.711 -1.452 14.861 1.00 78.12 195 SER A O 1
ATOM 1591 N N . LEU A 1 196 ? -6.081 -2.708 13.604 1.00 91.56 196 LEU A N 1
ATOM 1592 C CA . LEU A 1 196 ? -7.262 -2.496 14.449 1.00 91.56 196 LEU A CA 1
ATOM 1593 C C . LEU A 1 196 ? -7.100 -3.107 15.846 1.00 91.56 196 LEU A C 1
ATOM 1595 O O . LEU A 1 196 ? -7.424 -2.446 16.831 1.00 91.56 196 LEU A O 1
ATOM 1599 N N . ILE A 1 197 ? -6.580 -4.335 15.952 1.00 90.81 197 ILE A N 1
ATOM 1600 C CA . ILE A 1 197 ? -6.339 -5.007 17.239 1.00 90.81 197 ILE A CA 1
ATOM 1601 C C . ILE A 1 197 ? -5.357 -4.197 18.088 1.00 90.81 197 ILE A C 1
ATOM 1603 O O . ILE A 1 197 ? -5.611 -3.968 19.271 1.00 90.81 197 ILE A O 1
ATOM 1607 N N . GLN A 1 198 ? -4.246 -3.746 17.500 1.00 84.12 198 GLN A N 1
ATOM 1608 C CA . GLN A 1 198 ? -3.231 -2.976 18.213 1.00 84.12 198 GLN A CA 1
ATOM 1609 C C . GLN A 1 198 ? -3.794 -1.640 18.718 1.00 84.12 198 GLN A C 1
ATOM 1611 O O . GLN A 1 198 ? -3.655 -1.326 19.901 1.00 84.12 198 GLN A O 1
ATOM 1616 N N . ALA A 1 199 ? -4.488 -0.893 17.856 1.00 86.75 199 ALA A N 1
ATOM 1617 C CA . ALA A 1 199 ? -5.115 0.373 18.226 1.00 86.75 199 ALA A CA 1
ATOM 1618 C C . ALA A 1 199 ? -6.213 0.199 19.287 1.00 86.75 199 ALA A C 1
ATOM 1620 O O . ALA A 1 199 ? -6.284 0.968 20.245 1.00 86.75 199 ALA A O 1
ATOM 1621 N N . ALA A 1 200 ? -7.042 -0.840 19.164 1.00 94.12 200 ALA A N 1
ATOM 1622 C CA . ALA A 1 200 ? -8.099 -1.130 20.125 1.00 94.12 200 ALA A CA 1
ATOM 1623 C C . ALA A 1 200 ? -7.541 -1.503 21.505 1.00 94.12 200 ALA A C 1
ATOM 1625 O O . ALA A 1 200 ? -8.030 -0.998 22.517 1.00 94.12 200 ALA A O 1
ATOM 1626 N N . ARG A 1 201 ? -6.484 -2.323 21.556 1.00 92.81 201 ARG A N 1
ATOM 1627 C CA . ARG A 1 201 ? -5.771 -2.638 22.804 1.00 92.81 201 ARG A CA 1
ATOM 1628 C C . ARG A 1 201 ? -5.186 -1.389 23.443 1.00 92.81 201 ARG A C 1
ATOM 1630 O O . ARG A 1 201 ? -5.350 -1.199 24.641 1.00 92.81 201 ARG A O 1
ATOM 1637 N N . HIS A 1 202 ? -4.558 -0.523 22.646 1.00 90.94 202 HIS A N 1
ATOM 1638 C CA . HIS A 1 202 ? -4.020 0.744 23.139 1.00 90.94 202 HIS A CA 1
ATOM 1639 C C . HIS A 1 202 ? -5.116 1.649 23.714 1.00 90.94 202 HIS A C 1
ATOM 1641 O O . HIS A 1 202 ? -4.906 2.302 24.730 1.00 90.94 202 HIS A O 1
ATOM 1647 N N . SER A 1 203 ? -6.309 1.631 23.113 1.00 93.12 203 SER A N 1
ATOM 1648 C CA . SER A 1 203 ? -7.463 2.346 23.658 1.00 93.12 203 SER A CA 1
ATOM 1649 C C . SER A 1 203 ? -7.997 1.729 24.958 1.00 93.12 203 SER A C 1
ATOM 1651 O O . SER A 1 203 ? -8.717 2.404 25.675 1.00 93.12 203 SER A O 1
ATOM 1653 N N . GLY A 1 204 ? -7.649 0.482 25.297 1.00 94.94 204 GLY A N 1
ATOM 1654 C CA . GLY A 1 204 ? -8.079 -0.200 26.525 1.00 94.94 204 GLY A CA 1
ATOM 1655 C C . GLY A 1 204 ? -9.218 -1.210 26.349 1.00 94.94 204 GLY A C 1
ATOM 1656 O O . GLY A 1 204 ? -9.838 -1.588 27.338 1.00 94.94 204 GLY A O 1
ATOM 1657 N N . LEU A 1 205 ? -9.524 -1.644 25.120 1.00 95.50 205 LEU A N 1
ATOM 1658 C CA . LEU A 1 205 ? -10.491 -2.724 24.876 1.00 95.50 205 LEU A CA 1
ATOM 1659 C C . LEU A 1 205 ? -9.875 -4.105 25.132 1.00 95.50 205 LEU A C 1
ATOM 1661 O O . LEU A 1 205 ? -8.700 -4.345 24.840 1.00 95.50 205 LEU A O 1
ATOM 1665 N N . THR A 1 206 ? -10.690 -5.044 25.614 1.00 96.44 206 THR A N 1
ATOM 1666 C CA . THR A 1 206 ? -10.269 -6.438 25.813 1.00 96.44 206 THR A CA 1
ATOM 1667 C C . THR A 1 206 ? -10.261 -7.225 24.500 1.00 96.44 206 THR A C 1
ATOM 1669 O O . THR A 1 206 ? -10.999 -6.916 23.565 1.00 96.44 206 THR A O 1
ATOM 1672 N N . ASN A 1 207 ? -9.473 -8.304 24.424 1.00 93.50 207 ASN A N 1
ATOM 1673 C CA . ASN A 1 207 ? -9.408 -9.150 23.220 1.00 93.50 207 ASN A CA 1
ATOM 1674 C C . ASN A 1 207 ? -10.785 -9.688 22.790 1.00 93.50 207 ASN A C 1
ATOM 1676 O O . ASN A 1 207 ? -11.093 -9.696 21.602 1.00 93.50 207 ASN A O 1
ATOM 1680 N N . VAL A 1 208 ? -11.634 -10.072 23.749 1.00 95.75 208 VAL A N 1
ATOM 1681 C CA . VAL A 1 208 ? -12.977 -10.607 23.472 1.00 95.75 208 VAL A CA 1
ATOM 1682 C C . VAL A 1 208 ? -13.879 -9.542 22.844 1.00 95.75 208 VAL A C 1
ATOM 1684 O O . VAL A 1 208 ? -14.573 -9.810 21.861 1.00 95.75 208 VAL A O 1
ATOM 1687 N N . GLU A 1 209 ? -13.860 -8.315 23.370 1.00 95.38 209 GLU A N 1
ATOM 1688 C CA . GLU A 1 209 ? -14.624 -7.201 22.797 1.00 95.38 209 GLU A CA 1
ATOM 1689 C C . GLU A 1 209 ? -14.135 -6.849 21.395 1.00 95.38 209 GLU A C 1
ATOM 1691 O O . GLU A 1 209 ? -14.954 -6.601 20.505 1.00 95.38 209 GLU A O 1
ATOM 1696 N N . ILE A 1 210 ? -12.814 -6.852 21.197 1.00 97.00 210 ILE A N 1
ATOM 1697 C CA . ILE A 1 210 ? -12.179 -6.571 19.911 1.00 97.00 210 ILE A CA 1
ATOM 1698 C C . ILE A 1 210 ? -12.657 -7.572 18.862 1.00 97.00 210 ILE A C 1
ATOM 1700 O O . ILE A 1 210 ? -13.236 -7.173 17.849 1.00 97.00 210 ILE A O 1
ATOM 1704 N N . GLU A 1 211 ? -12.485 -8.867 19.129 1.00 96.19 211 GLU A N 1
ATOM 1705 C CA . GLU A 1 211 ? -12.854 -9.935 18.201 1.00 96.19 211 GLU A CA 1
ATOM 1706 C C . GLU A 1 211 ? -14.345 -9.910 17.869 1.00 96.19 211 GLU A C 1
ATOM 1708 O O . GLU A 1 211 ? -14.720 -9.922 16.693 1.00 96.19 211 GLU A O 1
ATOM 1713 N N . ARG A 1 212 ? -15.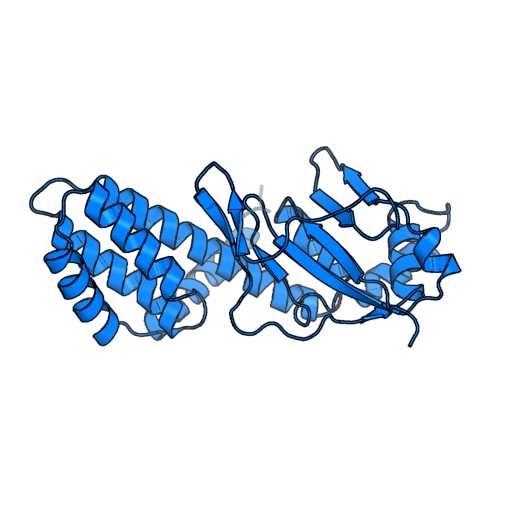211 -9.805 18.886 1.00 97.62 212 ARG A N 1
ATOM 1714 C CA . ARG A 1 212 ? -16.665 -9.765 18.685 1.00 97.62 212 ARG A CA 1
ATOM 1715 C C . ARG A 1 212 ? -17.076 -8.597 17.790 1.00 97.62 212 ARG A C 1
ATOM 1717 O O . ARG A 1 212 ? -17.892 -8.761 16.882 1.00 97.62 212 ARG A O 1
ATOM 1724 N N . THR A 1 213 ? -16.506 -7.422 18.039 1.00 97.88 213 THR A N 1
ATOM 1725 C CA . THR A 1 213 ? -16.850 -6.187 17.325 1.00 97.88 213 THR A CA 1
ATOM 1726 C C . THR A 1 213 ? -16.348 -6.220 15.889 1.00 97.88 213 THR A C 1
ATOM 1728 O O . THR A 1 213 ? -17.116 -5.945 14.966 1.00 97.88 213 THR A O 1
ATOM 1731 N N . MET A 1 214 ? -15.095 -6.629 15.685 1.00 97.12 214 MET A N 1
ATOM 1732 C CA . MET A 1 214 ? -14.507 -6.760 14.355 1.00 97.12 214 MET A CA 1
ATOM 1733 C C . MET A 1 214 ? -15.242 -7.804 13.518 1.00 97.12 214 MET A C 1
ATOM 1735 O O . MET A 1 214 ? -15.581 -7.531 12.372 1.00 97.12 214 MET A O 1
ATOM 1739 N N . ASN A 1 215 ? -15.562 -8.971 14.081 1.00 96.06 215 ASN A N 1
ATOM 1740 C CA . ASN A 1 215 ? -16.302 -10.006 13.357 1.00 96.06 215 ASN A CA 1
ATOM 1741 C C . ASN A 1 215 ? -17.729 -9.555 13.018 1.00 96.06 215 ASN A C 1
ATOM 1743 O O . ASN A 1 215 ? -18.245 -9.871 11.945 1.00 96.06 215 ASN A O 1
ATOM 1747 N N . SER A 1 216 ? -18.365 -8.771 13.894 1.00 96.62 216 SER A N 1
ATOM 1748 C CA . SER A 1 216 ? -19.652 -8.145 13.588 1.00 96.62 216 SER A CA 1
ATOM 1749 C C . SER A 1 216 ? -19.541 -7.181 12.402 1.00 96.62 216 SER A C 1
ATOM 1751 O O . SER A 1 216 ? -20.271 -7.335 11.425 1.00 96.62 216 SER A O 1
ATOM 1753 N N . ALA A 1 217 ? -18.585 -6.249 12.444 1.00 96.81 217 ALA A N 1
ATOM 1754 C CA . ALA A 1 217 ? -18.357 -5.277 11.376 1.00 96.81 217 ALA A CA 1
ATOM 1755 C C . ALA A 1 217 ? -17.958 -5.940 10.047 1.00 96.81 217 ALA A C 1
ATOM 1757 O O . ALA A 1 217 ? -18.467 -5.562 8.995 1.00 96.81 217 ALA A O 1
ATOM 1758 N N . TYR A 1 218 ? -17.096 -6.959 10.084 1.00 94.75 218 TYR A N 1
ATOM 1759 C CA . TYR A 1 218 ? -16.650 -7.685 8.894 1.00 94.75 218 TYR A CA 1
ATOM 1760 C C . TYR A 1 218 ? -17.812 -8.365 8.166 1.00 94.75 218 TYR A C 1
ATOM 1762 O O . TYR A 1 218 ? -17.868 -8.348 6.940 1.00 94.75 218 TYR A O 1
ATOM 1770 N N . ARG A 1 219 ? -18.779 -8.943 8.892 1.00 95.00 219 ARG A N 1
ATOM 1771 C CA . ARG A 1 219 ? -19.945 -9.581 8.258 1.00 95.00 219 ARG A CA 1
ATOM 1772 C C . ARG A 1 219 ? -20.781 -8.586 7.458 1.00 95.00 219 ARG A C 1
ATOM 1774 O O . ARG A 1 219 ? -21.198 -8.917 6.354 1.00 95.00 219 ARG A O 1
ATOM 1781 N N . VAL A 1 220 ? -20.986 -7.381 7.986 1.00 94.75 220 VAL A N 1
ATOM 1782 C CA . VAL A 1 220 ? -21.903 -6.390 7.396 1.00 94.75 220 VAL A CA 1
ATOM 1783 C C . VAL A 1 220 ? -21.225 -5.365 6.480 1.00 94.75 220 VAL A C 1
ATOM 1785 O O . VAL A 1 220 ? -21.919 -4.599 5.819 1.00 94.75 220 VAL A O 1
ATOM 1788 N N . SER A 1 221 ? -19.890 -5.312 6.430 1.00 91.94 221 SER A N 1
ATOM 1789 C CA . SER A 1 221 ? -19.170 -4.397 5.535 1.00 91.94 221 SER A CA 1
ATOM 1790 C C . SER A 1 221 ? -19.423 -4.729 4.059 1.00 91.94 221 SER A C 1
ATOM 1792 O O . SER A 1 221 ? -19.608 -5.891 3.696 1.00 91.94 221 SER A O 1
ATOM 1794 N N . ASP A 1 222 ? -19.392 -3.717 3.194 1.00 91.19 222 ASP A N 1
ATOM 1795 C CA . ASP A 1 222 ? -19.641 -3.858 1.754 1.00 91.19 222 ASP A CA 1
ATOM 1796 C C . ASP A 1 222 ? -18.550 -3.119 0.963 1.00 91.19 222 ASP A C 1
ATOM 1798 O O . ASP A 1 222 ? -18.230 -1.963 1.257 1.00 91.19 222 ASP A O 1
ATOM 1802 N N . ALA A 1 223 ? -17.980 -3.791 -0.042 1.00 82.62 223 ALA A N 1
ATOM 1803 C CA . ALA A 1 223 ? -16.964 -3.256 -0.947 1.00 82.62 223 ALA A CA 1
ATOM 1804 C C . ALA A 1 223 ? -17.408 -1.962 -1.655 1.00 82.62 223 ALA A C 1
ATOM 1806 O O . ALA A 1 223 ? -16.586 -1.080 -1.923 1.00 82.62 223 ALA A O 1
ATOM 1807 N N . ARG A 1 224 ? -18.716 -1.798 -1.900 1.00 79.56 224 ARG A N 1
ATOM 1808 C CA . ARG A 1 224 ? -19.289 -0.617 -2.560 1.00 79.56 224 ARG A CA 1
ATOM 1809 C C . ARG A 1 224 ? -18.974 0.683 -1.816 1.00 79.56 224 ARG A C 1
ATOM 1811 O O . ARG A 1 224 ? -18.807 1.725 -2.450 1.00 79.56 224 ARG A O 1
ATOM 1818 N N . PHE A 1 225 ? -18.845 0.643 -0.487 1.00 83.19 225 PHE A N 1
ATOM 1819 C CA . PHE A 1 225 ? -18.476 1.826 0.298 1.00 83.19 225 PHE A CA 1
ATOM 1820 C C . PHE A 1 225 ? -17.052 2.311 0.002 1.00 83.19 225 PHE A C 1
ATOM 1822 O O . PHE A 1 225 ? -16.837 3.521 -0.104 1.00 83.19 225 PHE A O 1
ATOM 1829 N N . ALA A 1 226 ? -16.093 1.394 -0.152 1.00 80.19 226 ALA A N 1
ATOM 1830 C CA . ALA A 1 226 ? -14.721 1.734 -0.519 1.00 80.19 226 ALA A CA 1
ATOM 1831 C C . ALA A 1 226 ? -14.654 2.301 -1.939 1.00 80.19 226 ALA A C 1
ATOM 1833 O O . ALA A 1 226 ? -14.034 3.342 -2.160 1.00 80.19 226 ALA A O 1
ATOM 1834 N N . GLN A 1 227 ? -15.357 1.664 -2.878 1.00 78.19 227 GLN A N 1
ATOM 1835 C CA . GLN A 1 227 ? -15.381 2.077 -4.278 1.00 78.19 227 GLN A CA 1
ATOM 1836 C C . GLN A 1 227 ? -15.904 3.514 -4.450 1.00 78.19 227 GLN A C 1
ATOM 1838 O O . GLN A 1 227 ? -15.218 4.349 -5.036 1.00 78.19 227 GLN A O 1
ATOM 1843 N N . LEU A 1 228 ? -17.034 3.859 -3.819 1.00 82.69 228 LEU A N 1
ATOM 1844 C CA . LEU A 1 228 ? -17.584 5.224 -3.846 1.00 82.69 228 LEU A CA 1
ATOM 1845 C C . LEU A 1 228 ? -16.641 6.270 -3.226 1.00 82.69 228 LEU A C 1
ATOM 1847 O O . LEU A 1 228 ? -16.626 7.430 -3.643 1.00 82.69 228 LEU A O 1
ATOM 1851 N N . LYS A 1 229 ? -15.874 5.896 -2.194 1.00 84.38 229 LYS A N 1
ATOM 1852 C CA . LYS A 1 229 ? -14.896 6.798 -1.568 1.00 84.38 229 LYS A CA 1
ATOM 1853 C C . LYS A 1 229 ? -13.700 7.064 -2.479 1.00 84.38 229 LYS A C 1
ATOM 1855 O O . LYS A 1 229 ? -13.289 8.218 -2.582 1.00 84.38 229 LYS A O 1
ATOM 1860 N N . ILE A 1 230 ? -13.184 6.026 -3.136 1.00 80.69 230 ILE A N 1
ATOM 1861 C CA . ILE A 1 230 ? -12.095 6.134 -4.114 1.00 80.69 230 ILE A CA 1
ATOM 1862 C C . ILE A 1 230 ? -12.531 7.018 -5.290 1.00 80.69 230 ILE A C 1
ATOM 1864 O O . ILE A 1 230 ? -11.852 7.988 -5.611 1.00 80.69 230 ILE A O 1
ATOM 1868 N N . GLU A 1 231 ? -13.716 6.776 -5.855 1.00 82.81 231 GLU A N 1
ATOM 1869 C CA . GLU A 1 231 ? -14.257 7.571 -6.968 1.00 82.81 231 GLU A CA 1
ATOM 1870 C C . GLU A 1 231 ? -14.412 9.058 -6.611 1.00 82.81 231 GLU A C 1
ATOM 1872 O O . GLU A 1 231 ? -14.046 9.941 -7.387 1.00 82.81 231 GLU A O 1
ATOM 1877 N N . ARG A 1 232 ? -14.901 9.365 -5.403 1.00 83.19 232 ARG A N 1
ATOM 1878 C CA . ARG A 1 232 ? -15.003 10.752 -4.916 1.00 83.19 232 ARG A CA 1
ATOM 1879 C C . ARG A 1 232 ? -13.639 11.409 -4.701 1.00 83.19 232 ARG A C 1
ATOM 1881 O O . ARG A 1 232 ? -13.524 12.625 -4.861 1.00 83.19 232 ARG A O 1
ATOM 1888 N N . ALA A 1 233 ? -12.631 10.644 -4.285 1.00 75.88 233 ALA A N 1
ATOM 1889 C CA . ALA A 1 233 ? -11.270 11.148 -4.129 1.00 75.88 233 ALA A CA 1
ATOM 1890 C C . ALA A 1 233 ? -10.649 11.490 -5.494 1.00 75.88 233 ALA A C 1
ATOM 1892 O O . ALA A 1 233 ? -10.042 12.555 -5.624 1.00 75.88 233 ALA A O 1
ATOM 1893 N N . ASP A 1 234 ? -10.883 10.651 -6.508 1.00 72.00 234 ASP A N 1
ATOM 1894 C CA . ASP A 1 234 ? -10.457 10.884 -7.893 1.00 72.00 234 ASP A CA 1
ATOM 1895 C C . ASP A 1 234 ? -11.106 12.162 -8.467 1.00 72.00 234 ASP A C 1
ATOM 1897 O O . ASP A 1 234 ? -10.403 13.064 -8.928 1.00 72.00 234 ASP A O 1
ATOM 1901 N N . GLN A 1 235 ? -12.430 12.325 -8.325 1.00 74.75 235 GLN A N 1
ATOM 1902 C CA . GLN A 1 235 ? -13.162 13.511 -8.813 1.00 74.75 235 GLN A CA 1
ATOM 1903 C C . GLN A 1 235 ? -12.655 14.834 -8.213 1.00 74.75 235 GLN A C 1
ATOM 1905 O O . GLN A 1 235 ? -12.603 15.863 -8.892 1.00 74.75 235 GLN A O 1
ATOM 1910 N N . LYS A 1 236 ? -12.259 14.835 -6.932 1.00 72.69 236 LYS A N 1
ATOM 1911 C CA . LYS A 1 236 ? -11.694 16.029 -6.280 1.00 72.69 236 LYS A CA 1
ATOM 1912 C C . LYS A 1 236 ? -10.324 16.417 -6.839 1.00 72.69 236 LYS A C 1
ATOM 1914 O O . LYS A 1 236 ? -10.019 17.608 -6.875 1.00 72.69 236 LYS A O 1
ATOM 1919 N N . LYS A 1 237 ? -9.507 15.446 -7.261 1.00 64.75 237 LYS A N 1
ATOM 1920 C CA . LYS A 1 237 ? -8.192 15.710 -7.867 1.00 64.75 237 LYS A CA 1
ATOM 1921 C C . LYS A 1 237 ? -8.333 16.326 -9.259 1.00 64.75 237 LYS A C 1
ATOM 1923 O O . LYS A 1 237 ? -7.643 17.299 -9.555 1.00 64.75 237 LYS A O 1
ATOM 1928 N N . GLU A 1 238 ? -9.266 15.828 -10.069 1.00 58.59 238 GLU A N 1
ATOM 1929 C CA . GLU A 1 238 ? -9.523 16.351 -11.420 1.00 58.59 238 GLU A CA 1
ATOM 1930 C C . GLU A 1 238 ? -10.125 17.767 -11.396 1.00 58.59 238 GLU A C 1
ATOM 1932 O O . GLU A 1 238 ? -9.694 18.641 -12.147 1.00 58.59 238 GLU A O 1
ATOM 1937 N N . GLY A 1 239 ? -11.053 18.048 -10.474 1.00 50.69 239 GLY A N 1
ATOM 1938 C CA . GLY A 1 239 ? -11.654 19.381 -10.327 1.00 50.69 239 GLY A CA 1
ATOM 1939 C C . GLY A 1 239 ? -10.717 20.457 -9.753 1.00 50.69 239 GLY A C 1
ATOM 1940 O O . GLY A 1 239 ? -10.965 21.651 -9.935 1.00 50.69 239 GLY A O 1
ATOM 1941 N N . GLY A 1 240 ? -9.636 20.063 -9.069 1.00 45.38 240 GLY A N 1
ATOM 1942 C CA . GLY A 1 240 ? -8.667 20.982 -8.458 1.00 45.38 240 GLY A CA 1
ATOM 1943 C C . GLY A 1 240 ? -7.722 21.655 -9.460 1.00 45.38 240 GLY A C 1
ATOM 1944 O O . GLY A 1 240 ? -7.339 22.807 -9.259 1.00 45.38 240 GLY A O 1
ATOM 1945 N N . TYR A 1 241 ? -7.406 20.988 -10.574 1.00 43.09 241 TYR A N 1
ATOM 1946 C CA . TYR A 1 241 ? -6.513 21.524 -11.610 1.00 43.09 241 TYR A CA 1
ATOM 1947 C C . TYR A 1 241 ? -7.151 22.637 -12.470 1.00 43.09 241 TYR A C 1
ATOM 1949 O O . TYR A 1 241 ? -6.439 23.364 -13.158 1.00 43.09 241 TYR A O 1
ATOM 1957 N N . GLY A 1 242 ? -8.476 22.829 -12.409 1.00 39.22 242 GLY A N 1
ATOM 1958 C CA . GLY A 1 242 ? -9.211 23.785 -13.254 1.00 39.22 242 GLY A CA 1
ATOM 1959 C C . GLY A 1 242 ? -9.402 25.204 -12.696 1.00 39.22 242 GLY A C 1
ATOM 1960 O O . GLY A 1 242 ? -9.973 26.044 -13.387 1.00 39.22 242 GLY A O 1
ATOM 1961 N N . ARG A 1 243 ? -8.968 25.511 -11.461 1.00 41.31 243 ARG A N 1
ATOM 1962 C CA . ARG A 1 243 ? -9.218 26.825 -10.812 1.00 41.31 243 ARG A CA 1
ATOM 1963 C C . ARG A 1 243 ? -7.991 27.733 -10.647 1.00 41.31 243 ARG A C 1
ATOM 1965 O O . ARG A 1 243 ? -8.112 28.790 -10.038 1.00 41.31 243 ARG A O 1
ATOM 1972 N N . GLY A 1 244 ? -6.835 27.356 -11.197 1.00 37.97 244 GLY A N 1
ATOM 1973 C CA . GLY A 1 244 ? -5.554 28.043 -10.973 1.00 37.97 244 GLY A CA 1
ATOM 1974 C C . GLY A 1 244 ? -5.027 28.939 -12.102 1.00 37.97 244 GLY A C 1
ATOM 1975 O O . GLY A 1 244 ? -3.877 29.347 -12.029 1.00 37.97 244 GLY A O 1
ATOM 1976 N N . SER A 1 245 ? -5.804 29.242 -13.148 1.00 39.06 245 SER A N 1
ATOM 1977 C CA . SER A 1 245 ? -5.374 30.161 -14.216 1.00 39.06 245 SER A CA 1
ATOM 1978 C C . SER A 1 245 ? -6.494 31.136 -14.556 1.00 39.06 245 SER A C 1
ATOM 1980 O O . SER A 1 245 ? -7.314 30.890 -15.435 1.00 39.06 245 SER A O 1
ATOM 1982 N N . ARG A 1 246 ? -6.576 32.203 -13.762 1.00 39.59 246 ARG A N 1
ATOM 1983 C CA . ARG A 1 246 ? -7.207 33.494 -14.073 1.00 39.59 246 ARG A CA 1
ATOM 1984 C C . ARG A 1 246 ? -6.906 34.422 -12.902 1.00 39.59 246 ARG A C 1
ATOM 1986 O O . ARG A 1 246 ? -7.693 34.505 -11.960 1.00 39.59 246 ARG A O 1
ATOM 1993 N N . ARG A 1 247 ? -5.744 35.060 -12.955 1.00 38.69 247 ARG A N 1
ATOM 1994 C CA . ARG A 1 247 ? -5.479 36.410 -12.454 1.00 38.69 247 ARG A CA 1
ATOM 1995 C C . ARG A 1 247 ? -4.123 36.852 -12.966 1.00 38.69 247 ARG A C 1
ATOM 1997 O O . ARG A 1 247 ? -3.198 36.017 -12.901 1.00 38.69 247 ARG A O 1
#

Radius of gyration: 21.61 Å; chains: 1; bounding box: 51×60×58 Å

pLDDT: mean 73.48, std 16.4, range [37.97, 98.31]

Sequence (247 aa):
MPLMPYLVVDVDNWRALPRVCEFFPQFSETPYVHTSKGMHFYFRLDADEGFWRRLPNVIMKDGHELFSLRGSFWHTYVIGPHSRREDGFIYRAPSNLPPPAVVTAEQMEAFLAYYNPPISSQAYERAARLATPHARRFARALDIARYVAAAIDNETSQLARTPEGARNNTLYLASLRLFSFVKGGYADEFEVRQSLIQAARHSGLTNVEIERTMNSAYRVSDARFAQLKIERADQKKEGGYGRGSRR